Protein AF-0000000084918697 (afdb_homodimer)

Structure (mmCIF, N/CA/C/O backbone):
data_AF-0000000084918697-model_v1
#
loop_
_entity.id
_entity.type
_entity.pdbx_description
1 polymer 'SnoaL-like domain-containing protein'
#
loop_
_atom_site.group_PDB
_atom_site.id
_atom_site.type_symbol
_atom_site.label_atom_id
_atom_site.label_alt_id
_atom_site.label_comp_id
_atom_site.label_asym_id
_atom_site.label_entity_id
_atom_site.label_seq_id
_atom_site.pdbx_PDB_ins_code
_atom_site.Cartn_x
_atom_site.Cartn_y
_atom_site.Cartn_z
_atom_site.occupancy
_atom_site.B_iso_or_equiv
_atom_site.auth_seq_id
_atom_site.auth_comp_id
_atom_site.auth_asym_id
_atom_site.auth_atom_id
_atom_site.pdbx_PDB_model_num
ATOM 1 N N . MET A 1 1 ? -39.094 17.062 -16.219 1 61.62 1 MET A N 1
ATOM 2 C CA . MET A 1 1 ? -38.5 17.984 -15.258 1 61.62 1 MET A CA 1
ATOM 3 C C . MET A 1 1 ? -37.562 17.234 -14.312 1 61.62 1 MET A C 1
ATOM 5 O O . MET A 1 1 ? -36.469 17.703 -14.023 1 61.62 1 MET A O 1
ATOM 9 N N . ASN A 1 2 ? -37.969 15.844 -14.125 1 81.94 2 ASN A N 1
ATOM 10 C CA . ASN A 1 2 ? -37.281 15.047 -13.117 1 81.94 2 ASN A CA 1
ATOM 11 C C . ASN A 1 2 ? -35.938 14.508 -13.656 1 81.94 2 ASN A C 1
ATOM 13 O O . ASN A 1 2 ? -34.969 14.383 -12.906 1 81.94 2 ASN A O 1
ATOM 17 N N . LYS A 1 3 ? -35.906 14.562 -14.953 1 88.81 3 LYS A N 1
ATOM 18 C CA . LYS A 1 3 ? -34.688 14.031 -15.57 1 88.81 3 LYS A CA 1
ATOM 19 C C . LYS A 1 3 ? -33.594 15.094 -15.625 1 88.81 3 LYS A C 1
ATOM 21 O O . LYS A 1 3 ? -32.438 14.789 -15.43 1 88.81 3 LYS A O 1
ATOM 26 N N . LYS A 1 4 ? -34.062 16.281 -15.875 1 88.31 4 LYS A N 1
ATOM 27 C CA . LYS A 1 4 ? -33.094 17.375 -15.969 1 88.31 4 LYS A CA 1
ATOM 28 C C . LYS A 1 4 ? -32.438 17.641 -14.617 1 88.31 4 LYS A C 1
ATOM 30 O O . LYS A 1 4 ? -31.219 17.875 -14.547 1 88.31 4 LYS A O 1
ATOM 35 N N . LEU A 1 5 ? -33.156 17.578 -13.633 1 89.88 5 LEU A N 1
ATOM 36 C CA . LEU A 1 5 ? -32.625 17.766 -12.281 1 89.88 5 LEU A CA 1
ATOM 37 C C . LEU A 1 5 ? -31.656 16.656 -11.922 1 89.88 5 LEU A C 1
ATOM 39 O O . LEU A 1 5 ? -30.609 16.906 -11.336 1 89.88 5 LEU A O 1
ATOM 43 N N . LEU A 1 6 ? -31.969 15.477 -12.289 1 89.69 6 LEU A N 1
ATOM 44 C CA . LEU A 1 6 ? -31.094 14.336 -12.039 1 89.69 6 LEU A CA 1
ATOM 45 C C . LEU A 1 6 ? -29.766 14.492 -12.766 1 89.69 6 LEU A C 1
ATOM 47 O O . LEU A 1 6 ? -28.703 14.195 -12.203 1 89.69 6 LEU A O 1
ATOM 51 N N . LEU A 1 7 ? -29.844 14.945 -13.961 1 89.88 7 LEU A N 1
ATOM 52 C CA . LEU A 1 7 ? -28.641 15.156 -14.758 1 89.88 7 LEU A CA 1
ATOM 53 C C . LEU A 1 7 ? -27.75 16.219 -14.117 1 89.88 7 LEU A C 1
ATOM 55 O O . LEU A 1 7 ? -26.531 16.078 -14.094 1 89.88 7 LEU A O 1
ATOM 59 N N . LEU A 1 8 ? -28.422 17.203 -13.664 1 89.88 8 LEU A N 1
ATOM 60 C CA . LEU A 1 8 ? -27.672 18.281 -13.016 1 89.88 8 LEU A CA 1
ATOM 61 C C . LEU A 1 8 ? -26.984 17.781 -11.758 1 89.88 8 LEU A C 1
ATOM 63 O O . LEU A 1 8 ? -25.828 18.109 -11.508 1 89.88 8 LEU A O 1
ATOM 67 N N . ILE A 1 9 ? -27.656 16.984 -10.984 1 87.56 9 ILE A N 1
ATOM 68 C CA . ILE A 1 9 ? -27.109 16.438 -9.758 1 87.56 9 ILE A CA 1
ATOM 69 C C . ILE A 1 9 ? -25.906 15.555 -10.078 1 87.56 9 ILE A C 1
ATOM 71 O O . ILE A 1 9 ? -24.875 15.617 -9.391 1 87.56 9 ILE A O 1
ATOM 75 N N . MET A 1 10 ? -26.016 14.812 -11.078 1 88.06 10 MET A N 1
ATOM 76 C CA . MET A 1 10 ? -24.922 13.945 -11.492 1 88.06 10 MET A CA 1
ATOM 77 C C . MET A 1 10 ? -23.719 14.766 -11.938 1 88.06 10 MET A C 1
ATOM 79 O O . MET A 1 10 ? -22.578 14.398 -11.648 1 88.06 10 MET A O 1
ATOM 83 N N . LEU A 1 11 ? -24.016 15.766 -12.594 1 87.94 11 LEU A N 1
ATOM 84 C CA . LEU A 1 11 ? -22.938 16.625 -13.062 1 87.94 11 LEU A CA 1
ATOM 85 C C . LEU A 1 11 ? -22.203 17.266 -11.891 1 87.94 11 LEU A C 1
ATOM 87 O O . LEU A 1 11 ? -20.969 17.312 -11.867 1 87.94 11 LEU A O 1
ATOM 91 N N . VAL A 1 12 ? -22.938 17.781 -10.969 1 88.12 12 VAL A N 1
ATOM 92 C CA . VAL A 1 12 ? -22.344 18.422 -9.797 1 88.12 12 VAL A CA 1
ATOM 93 C C . VAL A 1 12 ? -21.531 17.391 -9.016 1 88.12 12 VAL A C 1
ATOM 95 O O . VAL A 1 12 ? -20.422 17.703 -8.555 1 88.12 12 VAL A O 1
ATOM 98 N N . ALA A 1 13 ? -22 16.203 -8.867 1 86.94 13 ALA A N 1
ATOM 99 C CA . ALA A 1 13 ? -21.297 15.141 -8.156 1 86.94 13 ALA A CA 1
ATOM 100 C C . ALA A 1 13 ? -19.969 14.82 -8.844 1 86.94 13 ALA A C 1
ATOM 102 O O . ALA A 1 13 ? -18.953 14.641 -8.172 1 86.94 13 ALA A O 1
ATOM 103 N N . SER A 1 14 ? -20.016 14.781 -10.07 1 87.94 14 SER A N 1
ATOM 104 C CA . SER A 1 14 ? -18.797 14.484 -10.82 1 87.94 14 SER A CA 1
ATOM 105 C C . SER A 1 14 ? -17.75 15.594 -10.656 1 87.94 14 SER A C 1
ATOM 107 O O . SER A 1 14 ? -16.562 15.32 -10.539 1 87.94 14 SER A O 1
ATOM 109 N N . LEU A 1 15 ? -18.203 16.734 -10.648 1 89.5 15 LEU A N 1
ATOM 110 C CA . LEU A 1 15 ? -17.297 17.859 -10.477 1 89.5 15 LEU A CA 1
ATOM 111 C C . LEU A 1 15 ? -16.672 17.844 -9.086 1 89.5 15 LEU A C 1
ATOM 113 O O . LEU A 1 15 ? -15.492 18.203 -8.922 1 89.5 15 LEU A O 1
ATOM 117 N N . GLN A 1 16 ? -17.391 17.469 -8.094 1 90.56 16 GLN A N 1
ATOM 118 C CA . GLN A 1 16 ? -16.891 17.391 -6.73 1 90.56 16 GLN A CA 1
ATOM 119 C C . GLN A 1 16 ? -15.797 16.328 -6.613 1 90.56 16 GLN A C 1
ATOM 121 O O . GLN A 1 16 ? -14.797 16.516 -5.918 1 90.56 16 GLN A O 1
ATOM 126 N N . VAL A 1 17 ? -16.047 15.234 -7.266 1 91.31 17 VAL A N 1
ATOM 127 C CA . VAL A 1 17 ? -15.062 14.156 -7.242 1 91.31 17 VAL A CA 1
ATOM 128 C C . VAL A 1 17 ? -13.766 14.617 -7.895 1 91.31 17 VAL A C 1
ATOM 130 O O . VAL A 1 17 ? -12.672 14.391 -7.363 1 91.31 17 VAL A O 1
ATOM 133 N N . THR A 1 18 ? -13.875 15.258 -9.008 1 93.62 18 THR A N 1
ATOM 134 C CA . THR A 1 18 ? -12.703 15.75 -9.727 1 93.62 18 THR A CA 1
ATOM 135 C C . THR A 1 18 ? -11.938 16.766 -8.883 1 93.62 18 THR A C 1
ATOM 137 O O . THR A 1 18 ? -10.711 16.766 -8.859 1 93.62 18 THR A O 1
ATOM 140 N N . ALA A 1 19 ? -12.648 17.578 -8.219 1 94.81 19 ALA A N 1
ATOM 141 C CA . ALA A 1 19 ? -12.023 18.578 -7.359 1 94.81 19 ALA A CA 1
ATOM 142 C C . ALA A 1 19 ? -11.25 17.922 -6.219 1 94.81 19 ALA A C 1
ATOM 144 O O . ALA A 1 19 ? -10.133 18.344 -5.898 1 94.81 19 ALA A O 1
ATOM 145 N N . GLN A 1 20 ? -11.828 16.953 -5.621 1 96.31 20 GLN A N 1
ATOM 146 C CA . GLN A 1 20 ? -11.156 16.25 -4.535 1 96.31 20 GLN A CA 1
ATOM 147 C C . GLN A 1 20 ? -9.891 15.555 -5.035 1 96.31 20 GLN A C 1
ATOM 149 O O . GLN A 1 20 ? -8.852 15.594 -4.371 1 96.31 20 GLN A O 1
ATOM 154 N N . LYS A 1 21 ? -9.945 14.898 -6.164 1 97.38 21 LYS A N 1
ATOM 155 C CA . LYS A 1 21 ? -8.781 14.211 -6.715 1 97.38 21 LYS A CA 1
ATOM 156 C C . LYS A 1 21 ? -7.664 15.195 -7.043 1 97.38 21 LYS A C 1
ATOM 158 O O . LYS A 1 21 ? -6.484 14.891 -6.855 1 97.38 21 LYS A O 1
ATOM 163 N N . THR A 1 22 ? -8.008 16.375 -7.531 1 97.75 22 THR A N 1
ATOM 164 C CA . THR A 1 22 ? -7.023 17.406 -7.797 1 97.75 22 THR A CA 1
ATOM 165 C C . THR A 1 22 ? -6.34 17.844 -6.508 1 97.75 22 THR A C 1
ATOM 167 O O . THR A 1 22 ? -5.117 18.016 -6.473 1 97.75 22 THR A O 1
ATOM 170 N N . GLU A 1 23 ? -7.137 18.047 -5.473 1 98.12 23 GLU A N 1
ATOM 171 C CA . GLU A 1 23 ? -6.582 18.422 -4.18 1 98.12 23 GLU A CA 1
ATOM 172 C C . GLU A 1 23 ? -5.652 17.344 -3.633 1 98.12 23 GLU A C 1
ATOM 174 O O . GLU A 1 23 ? -4.582 17.656 -3.098 1 98.12 23 GLU A O 1
ATOM 179 N N . ILE A 1 24 ? -6.051 16.109 -3.781 1 98.56 24 ILE A N 1
ATOM 180 C CA . ILE A 1 24 ? -5.25 14.984 -3.301 1 98.56 24 ILE A CA 1
ATOM 181 C C . ILE A 1 24 ? -3.934 14.922 -4.074 1 98.56 24 ILE A C 1
ATOM 183 O O . ILE A 1 24 ? -2.865 14.75 -3.48 1 98.56 24 ILE A O 1
ATOM 187 N N . ASN A 1 25 ? -4.008 15.094 -5.395 1 98.56 25 ASN A N 1
ATOM 188 C CA . ASN A 1 25 ? -2.793 15.164 -6.199 1 98.56 25 ASN A CA 1
ATOM 189 C C . ASN A 1 25 ? -1.854 16.266 -5.707 1 98.56 25 ASN A C 1
ATOM 191 O O . ASN A 1 25 ? -0.647 16.047 -5.578 1 98.56 25 ASN A O 1
ATOM 195 N N . THR A 1 26 ? -2.377 17.375 -5.418 1 98.44 26 THR A N 1
ATOM 196 C CA . THR A 1 26 ? -1.599 18.516 -4.953 1 98.44 26 THR A CA 1
ATOM 197 C C . THR A 1 26 ? -0.926 18.219 -3.619 1 98.44 26 THR A C 1
ATOM 199 O O . THR A 1 26 ? 0.247 18.531 -3.42 1 98.44 26 THR A O 1
ATOM 202 N N . VAL A 1 27 ? -1.681 17.562 -2.74 1 98.81 27 VAL A N 1
ATOM 203 C CA . VAL A 1 27 ? -1.16 17.25 -1.413 1 98.81 27 VAL A CA 1
ATOM 204 C C . VAL A 1 27 ? -0.022 16.234 -1.531 1 98.81 27 VAL A C 1
ATOM 206 O O . VAL A 1 27 ? 1.037 16.422 -0.925 1 98.81 27 VAL A O 1
ATOM 209 N N . VAL A 1 28 ? -0.208 15.195 -2.303 1 98.88 28 VAL A N 1
ATOM 210 C CA . VAL A 1 28 ? 0.813 14.156 -2.428 1 98.88 28 VAL A CA 1
ATOM 211 C C . VAL A 1 28 ? 2.045 14.727 -3.127 1 98.88 28 VAL A C 1
ATOM 213 O O . VAL A 1 28 ? 3.178 14.445 -2.732 1 98.88 28 VAL A O 1
ATOM 216 N N . ASP A 1 29 ? 1.852 15.586 -4.133 1 98.75 29 ASP A N 1
ATOM 217 C CA . ASP A 1 29 ? 2.969 16.25 -4.793 1 98.75 29 ASP A CA 1
ATOM 218 C C . ASP A 1 29 ? 3.725 17.156 -3.818 1 98.75 29 ASP A C 1
ATOM 220 O O . ASP A 1 29 ? 4.957 17.172 -3.818 1 98.75 29 ASP A O 1
ATOM 224 N N . ALA A 1 30 ? 2.986 17.906 -3.064 1 98.69 30 ALA A N 1
ATOM 225 C CA . ALA A 1 30 ? 3.6 18.781 -2.078 1 98.69 30 ALA A CA 1
ATOM 226 C C . ALA A 1 30 ? 4.383 17.984 -1.039 1 98.69 30 ALA A C 1
ATOM 228 O O . ALA A 1 30 ? 5.418 18.453 -0.548 1 98.69 30 ALA A O 1
ATOM 229 N N . TRP A 1 31 ? 3.855 16.859 -0.709 1 98.81 31 TRP A N 1
ATOM 230 C CA . TRP A 1 31 ? 4.52 15.984 0.25 1 98.81 31 TRP A CA 1
ATOM 231 C C . TRP A 1 31 ? 5.859 15.492 -0.296 1 98.81 31 TRP A C 1
ATOM 233 O O . TRP A 1 31 ? 6.875 15.539 0.401 1 98.81 31 TRP A O 1
ATOM 243 N N . HIS A 1 32 ? 5.879 15.055 -1.547 1 98.69 32 HIS A N 1
ATOM 244 C CA . HIS A 1 32 ? 7.129 14.656 -2.189 1 98.69 32 HIS A CA 1
ATOM 245 C C . HIS A 1 32 ? 8.094 15.836 -2.295 1 98.69 32 HIS A C 1
ATOM 247 O O . HIS A 1 32 ? 9.289 15.688 -2.055 1 98.69 32 HIS A O 1
ATOM 253 N N . LYS A 1 33 ? 7.57 16.969 -2.67 1 98.44 33 LYS A N 1
ATOM 254 C CA . LYS A 1 33 ? 8.398 18.156 -2.809 1 98.44 33 LYS A CA 1
ATOM 255 C C . LYS A 1 33 ? 9.016 18.562 -1.471 1 98.44 33 LYS A C 1
ATOM 257 O O . LYS A 1 33 ? 10.164 19 -1.413 1 98.44 33 LYS A O 1
ATOM 262 N N . ALA A 1 34 ? 8.219 18.531 -0.411 1 98.69 34 ALA A N 1
ATOM 263 C CA . ALA A 1 34 ? 8.719 18.875 0.918 1 98.69 34 ALA A CA 1
ATOM 264 C C . ALA A 1 34 ? 9.898 18 1.309 1 98.69 34 ALA A C 1
ATOM 266 O O . ALA A 1 34 ? 10.867 18.484 1.911 1 98.69 34 ALA A O 1
ATOM 267 N N . ALA A 1 35 ? 9.789 16.734 1.017 1 98.5 35 ALA A N 1
ATOM 268 C CA . ALA A 1 35 ? 10.922 15.836 1.257 1 98.5 35 ALA A CA 1
ATOM 269 C C . ALA A 1 35 ? 12.125 16.234 0.408 1 98.5 35 ALA A C 1
ATOM 271 O O . ALA A 1 35 ? 13.242 16.328 0.912 1 98.5 35 ALA A O 1
ATOM 272 N N . ALA A 1 36 ? 11.898 16.484 -0.862 1 97.94 36 ALA A N 1
ATOM 273 C CA . ALA A 1 36 ? 12.977 16.844 -1.782 1 97.94 36 ALA A CA 1
ATOM 274 C C . ALA A 1 36 ? 13.68 18.125 -1.325 1 97.94 36 ALA A C 1
ATOM 276 O O . ALA A 1 36 ? 14.891 18.266 -1.506 1 97.94 36 ALA A O 1
ATOM 277 N N . ASP A 1 37 ? 12.922 19.016 -0.731 1 98.06 37 ASP A N 1
ATOM 278 C CA . ASP A 1 37 ? 13.445 20.297 -0.262 1 98.06 37 ASP A CA 1
ATOM 279 C C . ASP A 1 37 ? 13.938 20.188 1.178 1 98.06 37 ASP A C 1
ATOM 281 O O . ASP A 1 37 ? 14.367 21.188 1.768 1 98.06 37 ASP A O 1
ATOM 285 N N . ALA A 1 38 ? 13.766 19.062 1.761 1 98.19 38 ALA A N 1
ATOM 286 C CA . ALA A 1 38 ? 14.141 18.828 3.152 1 98.19 38 ALA A CA 1
ATOM 287 C C . ALA A 1 38 ? 13.398 19.766 4.094 1 98.19 38 ALA A C 1
ATOM 289 O O . ALA A 1 38 ? 13.992 20.328 5.02 1 98.19 38 ALA A O 1
ATOM 290 N N . ASN A 1 39 ? 12.18 20.016 3.777 1 98.56 39 ASN A N 1
ATOM 291 C CA . ASN A 1 39 ? 11.312 20.812 4.645 1 98.56 39 ASN A CA 1
ATOM 292 C C . ASN A 1 39 ? 10.547 19.922 5.625 1 98.56 39 ASN A C 1
ATOM 294 O O . ASN A 1 39 ? 9.43 19.5 5.336 1 98.56 39 ASN A O 1
ATOM 298 N N . PHE A 1 40 ? 11.109 19.719 6.758 1 98.56 40 PHE A N 1
ATOM 299 C CA . PHE A 1 40 ? 10.648 18.766 7.754 1 98.56 40 PHE A CA 1
ATOM 300 C C . PHE A 1 40 ? 9.25 19.109 8.234 1 98.56 40 PHE A C 1
ATOM 302 O O . PHE A 1 40 ? 8.367 18.25 8.266 1 98.56 40 PHE A O 1
ATOM 309 N N . ASP A 1 41 ? 9.016 20.328 8.578 1 98.38 41 ASP A N 1
ATOM 310 C CA . ASP A 1 41 ? 7.738 20.734 9.156 1 98.38 41 ASP A CA 1
ATOM 311 C C . ASP A 1 41 ? 6.605 20.594 8.141 1 98.38 41 ASP A C 1
ATOM 313 O O . ASP A 1 41 ? 5.516 20.125 8.477 1 98.38 41 ASP A O 1
ATOM 317 N N . THR A 1 42 ? 6.906 21.016 6.922 1 98.56 42 THR A N 1
ATOM 318 C CA . THR A 1 42 ? 5.891 20.875 5.887 1 98.56 42 THR A CA 1
ATOM 319 C C . THR A 1 42 ? 5.59 19.406 5.613 1 98.56 42 THR A C 1
ATOM 321 O O . THR A 1 42 ? 4.426 19.016 5.508 1 98.56 42 THR A O 1
ATOM 324 N N . TYR A 1 43 ? 6.676 18.609 5.504 1 98.75 43 TYR A N 1
ATOM 325 C CA . TYR A 1 43 ? 6.535 17.188 5.211 1 98.75 43 TYR A CA 1
ATOM 326 C C . TYR A 1 43 ? 5.641 16.5 6.238 1 98.75 43 TYR A C 1
ATOM 328 O O . TYR A 1 43 ? 4.625 15.898 5.883 1 98.75 43 TYR A O 1
ATOM 336 N N . PHE A 1 44 ? 5.898 16.672 7.477 1 98.69 44 PHE A N 1
ATOM 337 C CA . PHE A 1 44 ? 5.156 15.969 8.523 1 98.69 44 PHE A CA 1
ATOM 338 C C . PHE A 1 44 ? 3.838 16.672 8.812 1 98.69 44 PHE A C 1
ATOM 340 O O . PHE A 1 44 ? 2.916 16.078 9.367 1 98.69 44 PHE A O 1
ATOM 347 N N . GLY A 1 45 ? 3.754 17.984 8.438 1 98.56 45 GLY A N 1
ATOM 348 C CA . GLY A 1 45 ? 2.488 18.688 8.523 1 98.56 45 GLY A CA 1
ATOM 349 C C . GLY A 1 45 ? 1.441 18.172 7.559 1 98.56 45 GLY A C 1
ATOM 350 O O . GLY A 1 45 ? 0.244 18.375 7.758 1 98.56 45 GLY A O 1
ATOM 351 N N . LEU A 1 46 ? 1.9 17.484 6.539 1 98.75 46 LEU A N 1
ATOM 352 C CA . LEU A 1 46 ? 1.001 16.938 5.527 1 98.75 46 LEU A CA 1
ATOM 353 C C . LEU A 1 46 ? 0.595 15.516 5.867 1 98.75 46 LEU A C 1
ATOM 355 O O . LEU A 1 46 ? -0.149 14.875 5.117 1 98.75 46 LEU A O 1
ATOM 359 N N . MET A 1 47 ? 1.077 15.031 7.008 1 98.75 47 MET A N 1
ATOM 360 C CA . MET A 1 47 ? 0.685 13.711 7.508 1 98.75 47 MET A CA 1
ATOM 361 C C . MET A 1 47 ? -0.218 13.844 8.727 1 98.75 47 MET A C 1
ATOM 363 O O . MET A 1 47 ? -0.167 14.852 9.438 1 98.75 47 MET A O 1
ATOM 367 N N . THR A 1 48 ? -1.039 12.883 8.891 1 98.38 48 THR A N 1
ATOM 368 C CA . THR A 1 48 ? -1.79 12.844 10.141 1 98.38 48 THR A CA 1
ATOM 369 C C . THR A 1 48 ? -0.855 12.625 11.328 1 98.38 48 THR A C 1
ATOM 371 O O . THR A 1 48 ? 0.251 12.102 11.164 1 98.38 48 THR A O 1
ATOM 374 N N . LYS A 1 49 ? -1.304 12.938 12.531 1 96.88 49 LYS A N 1
ATOM 375 C CA . LYS A 1 49 ? -0.49 12.789 13.734 1 96.88 49 LYS A CA 1
ATOM 376 C C . LYS A 1 49 ? -0.152 11.328 14 1 96.88 49 LYS A C 1
ATOM 378 O O . LYS A 1 49 ? 0.902 11.016 14.555 1 96.88 49 LYS A O 1
ATOM 383 N N . ASP A 1 50 ? -1.072 10.484 13.578 1 96.94 50 ASP A N 1
ATOM 384 C CA . ASP A 1 50 ? -0.854 9.055 13.75 1 96.94 50 ASP A CA 1
ATOM 385 C C . ASP A 1 50 ? -0.481 8.383 12.43 1 96.94 50 ASP A C 1
ATOM 387 O O . ASP A 1 50 ? -0.803 7.219 12.203 1 96.94 50 ASP A O 1
ATOM 391 N N . GLY A 1 51 ? 0.075 9.156 11.539 1 98.12 51 GLY A N 1
ATOM 392 C CA . GLY A 1 51 ? 0.453 8.633 10.234 1 98.12 51 GLY A CA 1
ATOM 393 C C . GLY A 1 51 ? 1.502 7.539 10.312 1 98.12 51 GLY A C 1
ATOM 394 O O . GLY A 1 51 ? 2.316 7.516 11.234 1 98.12 51 GLY A O 1
ATOM 395 N N . VAL A 1 52 ? 1.444 6.664 9.352 1 98.81 52 VAL A N 1
ATOM 396 C CA . VAL A 1 52 ? 2.352 5.523 9.297 1 98.81 52 VAL A CA 1
ATOM 397 C C . VAL A 1 52 ? 3.107 5.523 7.969 1 98.81 52 VAL A C 1
ATOM 399 O O . VAL A 1 52 ? 2.518 5.758 6.914 1 98.81 52 VAL A O 1
ATOM 402 N N . PHE A 1 53 ? 4.398 5.332 8.07 1 98.88 53 PHE A N 1
ATOM 403 C CA . PHE A 1 53 ? 5.246 5.184 6.891 1 98.88 53 PHE A CA 1
ATOM 404 C C . PHE A 1 53 ? 5.941 3.828 6.891 1 98.88 53 PHE A C 1
ATOM 406 O O . PHE A 1 53 ? 6.57 3.447 7.883 1 98.88 53 PHE A O 1
ATOM 413 N N . ILE A 1 54 ? 5.801 3.125 5.793 1 98.81 54 ILE A N 1
ATOM 414 C CA . ILE A 1 54 ? 6.434 1.821 5.625 1 98.81 54 ILE A CA 1
ATOM 415 C C . ILE A 1 54 ? 7.465 1.89 4.504 1 98.81 54 ILE A C 1
ATOM 417 O O . ILE A 1 54 ? 7.148 2.309 3.385 1 98.81 54 ILE A O 1
ATOM 421 N N . GLY A 1 55 ? 8.703 1.454 4.828 1 98.38 55 GLY A N 1
ATOM 422 C CA . GLY A 1 55 ? 9.781 1.498 3.854 1 98.38 55 GLY A CA 1
ATOM 423 C C . GLY A 1 55 ? 9.938 0.201 3.082 1 98.38 55 GLY A C 1
ATOM 424 O O . GLY A 1 55 ? 9.086 -0.687 3.168 1 98.38 55 GLY A O 1
ATOM 425 N N . THR A 1 56 ? 10.953 0.083 2.309 1 98.62 56 THR A N 1
ATOM 426 C CA . THR A 1 56 ? 11.156 -1 1.353 1 98.62 56 THR A CA 1
ATOM 427 C C . THR A 1 56 ? 11.602 -2.275 2.064 1 98.62 56 THR A C 1
ATOM 429 O O . THR A 1 56 ? 11.305 -3.381 1.605 1 98.62 56 THR A O 1
ATOM 432 N N . ASP A 1 57 ? 12.297 -2.082 3.203 1 98.69 57 ASP A N 1
ATOM 433 C CA . ASP A 1 57 ? 12.742 -3.211 4.016 1 98.69 57 ASP A CA 1
ATOM 434 C C . ASP A 1 57 ? 11.609 -3.74 4.891 1 98.69 57 ASP A C 1
ATOM 436 O O . ASP A 1 57 ? 10.82 -2.963 5.438 1 98.69 57 ASP A O 1
ATOM 440 N N . ALA A 1 58 ? 11.602 -5.074 5.047 1 98.62 58 ALA A N 1
ATOM 441 C CA . ALA A 1 58 ? 10.523 -5.727 5.793 1 98.62 58 ALA A CA 1
ATOM 442 C C . ALA A 1 58 ? 10.445 -5.191 7.219 1 98.62 58 ALA A C 1
ATOM 444 O O . ALA A 1 58 ? 9.367 -5.148 7.816 1 98.62 58 ALA A O 1
ATOM 445 N N . THR A 1 59 ? 11.523 -4.691 7.742 1 97.94 59 THR A N 1
ATOM 446 C CA . THR A 1 59 ? 11.57 -4.293 9.148 1 97.94 59 THR A CA 1
ATOM 447 C C . THR A 1 59 ? 11.164 -2.83 9.305 1 97.94 59 THR A C 1
ATOM 449 O O . THR A 1 59 ? 11.047 -2.332 10.43 1 97.94 59 THR A O 1
ATOM 452 N N . GLU A 1 60 ? 10.961 -2.189 8.211 1 98.06 60 GLU A N 1
ATOM 453 C CA . GLU A 1 60 ? 10.695 -0.754 8.25 1 98.06 60 GLU A CA 1
ATOM 454 C C . GLU A 1 60 ? 9.195 -0.472 8.328 1 98.06 60 GLU A C 1
ATOM 456 O O . GLU A 1 60 ? 8.516 -0.422 7.301 1 98.06 60 GLU A O 1
ATOM 461 N N . ASN A 1 61 ? 8.641 -0.384 9.383 1 98.38 61 ASN A N 1
ATOM 462 C CA . ASN A 1 61 ? 7.289 0.05 9.719 1 98.38 61 ASN A CA 1
ATOM 463 C C . ASN A 1 61 ? 7.297 1.077 10.852 1 98.38 61 ASN A C 1
ATOM 465 O O . ASN A 1 61 ? 7.418 0.716 12.023 1 98.38 61 ASN A O 1
ATOM 469 N N . TRP A 1 62 ? 7.141 2.35 10.469 1 98.31 62 TRP A N 1
ATOM 470 C CA . TRP A 1 62 ? 7.332 3.424 11.438 1 98.31 62 TRP A CA 1
ATOM 471 C C . TRP A 1 62 ? 6.016 4.137 11.727 1 98.31 62 TRP A C 1
ATOM 473 O O . TRP A 1 62 ? 5.395 4.703 10.828 1 98.31 62 TRP A O 1
ATOM 483 N N . GLN A 1 63 ? 5.652 4.09 12.93 1 98.06 63 GLN A N 1
ATOM 484 C CA . GLN A 1 63 ? 4.656 5.059 13.367 1 98.06 63 GLN A CA 1
ATOM 485 C C . GLN A 1 63 ? 5.219 6.477 13.359 1 98.06 63 GLN A C 1
ATOM 487 O O . GLN A 1 63 ? 6.438 6.664 13.344 1 98.06 63 GLN A O 1
ATOM 492 N N . ASN A 1 64 ? 4.375 7.402 13.359 1 97.81 64 ASN A N 1
ATOM 493 C CA . ASN A 1 64 ? 4.746 8.789 13.078 1 97.81 64 ASN A CA 1
ATOM 494 C C . ASN A 1 64 ? 5.898 9.25 13.961 1 97.81 64 ASN A C 1
ATOM 496 O O . ASN A 1 64 ? 6.867 9.836 13.469 1 97.81 64 ASN A O 1
ATOM 500 N N . LYS A 1 65 ? 5.859 9 15.25 1 96.81 65 LYS A N 1
ATOM 501 C CA . LYS A 1 65 ? 6.895 9.453 16.172 1 96.81 65 LYS A CA 1
ATOM 502 C C . LYS A 1 65 ? 8.258 8.883 15.797 1 96.81 65 LYS A C 1
ATOM 504 O O . LYS A 1 65 ? 9.242 9.625 15.711 1 96.81 65 LYS A O 1
ATOM 509 N N . ASP A 1 66 ? 8.312 7.598 15.562 1 98 66 ASP A N 1
ATOM 510 C CA . ASP A 1 66 ? 9.562 6.938 15.188 1 98 66 ASP A CA 1
ATOM 511 C C . ASP A 1 66 ? 10.031 7.395 13.805 1 98 66 ASP A C 1
ATOM 513 O O . ASP A 1 66 ? 11.234 7.488 13.555 1 98 66 ASP A O 1
ATOM 517 N N . PHE A 1 67 ? 9.133 7.672 12.953 1 98.38 67 PHE A N 1
ATOM 518 C CA . PHE A 1 67 ? 9.477 8.125 11.609 1 98.38 67 PHE A CA 1
ATOM 519 C C . PHE A 1 67 ? 10.133 9.5 11.656 1 98.38 67 PHE A C 1
ATOM 521 O O . PHE A 1 67 ? 11.125 9.742 10.969 1 98.38 67 PHE A O 1
ATOM 528 N N . ARG A 1 68 ? 9.547 10.367 12.43 1 98.25 68 ARG A N 1
ATOM 529 C CA . ARG A 1 68 ? 10.117 11.695 12.617 1 98.25 68 ARG A CA 1
ATOM 530 C C . ARG A 1 68 ? 11.562 11.609 13.117 1 98.25 68 ARG A C 1
ATOM 532 O O . ARG A 1 68 ? 12.445 12.297 12.594 1 98.25 68 ARG A O 1
ATOM 539 N N . ALA A 1 69 ? 11.758 10.766 14.07 1 98.06 69 ALA A N 1
ATOM 540 C CA . ALA A 1 69 ? 13.094 10.609 14.648 1 98.06 69 ALA A CA 1
ATOM 541 C C . ALA A 1 69 ? 14.078 10.055 13.617 1 98.06 69 ALA A C 1
ATOM 543 O O . ALA A 1 69 ? 15.219 10.5 13.547 1 98.06 69 ALA A O 1
ATOM 544 N N . PHE A 1 70 ? 13.648 9.133 12.891 1 97.81 70 PHE A N 1
ATOM 545 C CA . PHE A 1 70 ? 14.469 8.516 11.867 1 97.81 70 PHE A CA 1
ATOM 546 C C . PHE A 1 70 ? 14.82 9.516 10.773 1 97.81 70 PHE A C 1
ATOM 548 O O . PHE A 1 70 ? 15.961 9.562 10.305 1 97.81 70 PHE A O 1
ATOM 555 N N . ALA A 1 71 ? 13.812 10.281 10.344 1 97.81 71 ALA A N 1
ATOM 556 C CA . ALA A 1 71 ? 13.93 11.148 9.18 1 97.81 71 ALA A CA 1
ATOM 557 C C . ALA A 1 71 ? 14.68 12.438 9.523 1 97.81 71 ALA A C 1
ATOM 559 O O . ALA A 1 71 ? 15.312 13.047 8.656 1 97.81 71 ALA A O 1
ATOM 560 N N . LYS A 1 72 ? 14.664 12.891 10.758 1 98 72 LYS A N 1
ATOM 561 C CA . LYS A 1 72 ? 15.102 14.219 11.18 1 98 72 LYS A CA 1
ATOM 562 C C . LYS A 1 72 ? 16.547 14.484 10.766 1 98 72 LYS A C 1
ATOM 564 O O . LYS A 1 72 ? 16.859 15.547 10.234 1 98 72 LYS A O 1
ATOM 569 N N . PRO A 1 73 ? 17.469 13.508 10.945 1 98.06 73 PRO A N 1
ATOM 570 C CA . PRO A 1 73 ? 18.859 13.797 10.562 1 98.06 73 PRO A CA 1
ATOM 571 C C . PRO A 1 73 ? 19.016 14.062 9.062 1 98.06 73 PRO A C 1
ATOM 573 O O . PRO A 1 73 ? 19.859 14.867 8.664 1 98.06 73 PRO A O 1
ATOM 576 N N . TYR A 1 74 ? 18.297 13.359 8.25 1 97.25 74 TYR A N 1
ATOM 577 C CA . TYR A 1 74 ? 18.359 13.594 6.816 1 97.25 74 TYR A CA 1
ATOM 578 C C . TYR A 1 74 ? 17.844 14.977 6.461 1 97.25 74 TYR A C 1
ATOM 580 O O . TYR A 1 74 ? 18.453 15.695 5.676 1 97.25 74 TYR A O 1
ATOM 588 N N . PHE A 1 75 ? 16.75 15.359 7.008 1 98.06 75 PHE A N 1
ATOM 589 C CA . PHE A 1 75 ? 16.156 16.672 6.762 1 98.06 75 PHE A CA 1
ATOM 590 C C . PHE A 1 75 ? 17.078 17.781 7.273 1 98.06 75 PHE A C 1
ATOM 592 O O . PHE A 1 75 ? 17.234 18.812 6.617 1 98.06 75 PHE A O 1
ATOM 599 N N . ASP A 1 76 ? 17.688 17.609 8.422 1 97.94 76 ASP A N 1
AT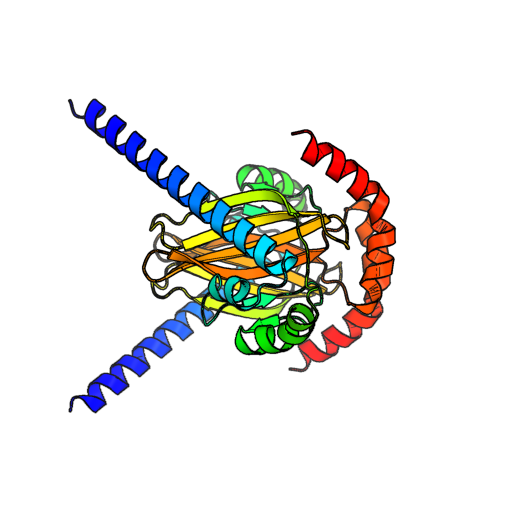OM 600 C CA . ASP A 1 76 ? 18.578 18.609 9.016 1 97.94 76 ASP A CA 1
ATOM 601 C C . ASP A 1 76 ? 19.812 18.828 8.141 1 97.94 76 ASP A C 1
ATOM 603 O O . ASP A 1 76 ? 20.375 19.922 8.117 1 97.94 76 ASP A O 1
ATOM 607 N N . LYS A 1 77 ? 20.188 17.828 7.43 1 97.5 77 LYS A N 1
ATOM 608 C CA . LYS A 1 77 ? 21.359 17.922 6.566 1 97.5 77 LYS A CA 1
ATOM 609 C C . LYS A 1 77 ? 21 18.5 5.203 1 97.5 77 LYS A C 1
ATOM 611 O O . LYS A 1 77 ? 21.875 18.672 4.344 1 97.5 77 LYS A O 1
ATOM 616 N N . GLY A 1 78 ? 19.719 18.75 4.961 1 95.94 78 GLY A N 1
ATOM 617 C CA . GLY A 1 78 ? 19.266 19.406 3.75 1 95.94 78 GLY A CA 1
ATOM 618 C C . GLY A 1 78 ? 19.062 18.438 2.592 1 95.94 78 GLY A C 1
ATOM 619 O O . GLY A 1 78 ? 18.891 18.875 1.449 1 95.94 78 GLY A O 1
ATOM 620 N N . LYS A 1 79 ? 19.203 17.188 2.99 1 92.69 79 LYS A N 1
ATOM 621 C CA . LYS A 1 79 ? 19.062 16.172 1.943 1 92.69 79 LYS A CA 1
ATOM 622 C C . LYS A 1 79 ? 18.234 14.992 2.42 1 92.69 79 LYS A C 1
ATOM 624 O O . LYS A 1 79 ? 18.734 14.094 3.094 1 92.69 79 LYS A O 1
ATOM 629 N N . ALA A 1 80 ? 16.969 14.984 2.006 1 94.06 80 ALA A N 1
ATOM 630 C CA . ALA A 1 80 ? 16.125 13.828 2.27 1 94.06 80 ALA A CA 1
ATOM 631 C C . ALA A 1 80 ? 15.922 13 1.007 1 94.06 80 ALA A C 1
ATOM 633 O O . ALA A 1 80 ? 16.891 12.586 0.369 1 94.06 80 ALA A O 1
ATOM 634 N N . TRP A 1 81 ? 14.758 12.57 0.67 1 94.06 81 TRP A N 1
ATOM 635 C CA . TRP A 1 81 ? 14.492 11.805 -0.544 1 94.06 81 TRP A CA 1
ATOM 636 C C . TRP A 1 81 ? 13.773 12.664 -1.58 1 94.06 81 TRP A C 1
ATOM 638 O O . TRP A 1 81 ? 13.086 13.625 -1.229 1 94.06 81 TRP A O 1
ATOM 648 N N . SER A 1 82 ? 14.062 12.281 -2.76 1 95.81 82 SER A N 1
ATOM 649 C CA . SER A 1 82 ? 13.461 12.977 -3.893 1 95.81 82 SER A CA 1
ATOM 650 C C . SER A 1 82 ? 12.773 12 -4.84 1 95.81 82 SER A C 1
ATOM 652 O O . SER A 1 82 ? 13.438 11.328 -5.633 1 95.81 82 SER A O 1
ATOM 654 N N . PHE A 1 83 ? 11.492 11.969 -4.766 1 97.06 83 PHE A N 1
ATOM 655 C CA . PHE A 1 83 ? 10.68 11.102 -5.609 1 97.06 83 PHE A CA 1
ATOM 656 C C . PHE A 1 83 ? 9.82 11.93 -6.559 1 97.06 83 PHE A C 1
ATOM 658 O O . PHE A 1 83 ? 9.312 12.984 -6.184 1 97.06 83 PHE A O 1
ATOM 665 N N . THR A 1 84 ? 9.734 11.484 -7.75 1 96.44 84 THR A N 1
ATOM 666 C CA . THR A 1 84 ? 8.852 12.109 -8.727 1 96.44 84 THR A CA 1
ATOM 667 C C . THR A 1 84 ? 7.812 11.109 -9.234 1 96.44 84 THR A C 1
ATOM 669 O O . THR A 1 84 ? 8.156 10.016 -9.68 1 96.44 84 THR A O 1
ATOM 672 N N . ALA A 1 85 ? 6.609 11.578 -9.188 1 97.62 85 ALA A N 1
ATOM 673 C CA . ALA A 1 85 ? 5.539 10.68 -9.633 1 97.62 85 ALA A CA 1
ATOM 674 C C . ALA A 1 85 ? 5.535 10.539 -11.148 1 97.62 85 ALA A C 1
ATOM 676 O O . ALA A 1 85 ? 5.586 11.539 -11.875 1 97.62 85 ALA A O 1
ATOM 677 N N . LEU A 1 86 ? 5.5 9.328 -11.633 1 98.19 86 LEU A N 1
ATOM 678 C CA . LEU A 1 86 ? 5.355 9.016 -13.055 1 98.19 86 LEU A CA 1
ATOM 679 C C . LEU A 1 86 ? 3.891 8.797 -13.414 1 98.19 86 LEU A C 1
ATOM 681 O O . LEU A 1 86 ? 3.465 9.125 -14.523 1 98.19 86 LEU A O 1
ATOM 685 N N . GLU A 1 87 ? 3.174 8.203 -12.539 1 98.12 87 GLU A N 1
ATOM 686 C CA . GLU A 1 87 ? 1.755 7.879 -12.648 1 98.12 87 GLU A CA 1
ATOM 687 C C . GLU A 1 87 ? 1.111 7.754 -11.273 1 98.12 87 GLU A C 1
ATOM 689 O O . GLU A 1 87 ? 1.742 7.273 -10.328 1 98.12 87 GLU A O 1
ATOM 694 N N . ARG A 1 88 ? -0.111 8.234 -11.18 1 98.56 88 ARG A N 1
ATOM 695 C CA . ARG A 1 88 ? -0.837 8.117 -9.922 1 98.56 88 ARG A CA 1
ATOM 696 C C . ARG A 1 88 ? -2.312 7.824 -10.164 1 98.56 88 ARG A C 1
ATOM 698 O O . ARG A 1 88 ? -2.939 8.438 -11.031 1 98.56 88 ARG A O 1
ATOM 705 N N . ASN A 1 89 ? -2.879 6.855 -9.461 1 98.62 89 ASN A N 1
ATOM 706 C CA . ASN A 1 89 ? -4.301 6.535 -9.43 1 98.62 89 ASN A CA 1
ATOM 707 C C . ASN A 1 89 ? -4.914 6.844 -8.07 1 98.62 89 ASN A C 1
ATOM 709 O O . ASN A 1 89 ? -4.387 6.422 -7.035 1 98.62 89 ASN A O 1
ATOM 713 N N . ILE A 1 90 ? -6.02 7.602 -8.109 1 98.69 90 ILE A N 1
ATOM 714 C CA . ILE A 1 90 ? -6.652 8.016 -6.863 1 98.69 90 ILE A CA 1
ATOM 715 C C . ILE A 1 90 ? -8.062 7.441 -6.785 1 98.69 90 ILE A C 1
ATOM 717 O O . ILE A 1 90 ? -8.812 7.488 -7.766 1 98.69 90 ILE A O 1
ATOM 721 N N . TYR A 1 91 ? -8.398 6.902 -5.645 1 98.5 91 TYR A N 1
ATOM 722 C CA . TYR A 1 91 ? -9.719 6.363 -5.336 1 98.5 91 TYR A CA 1
ATOM 723 C C . TYR A 1 91 ? -10.328 7.078 -4.141 1 98.5 91 TYR A C 1
ATOM 725 O O . TYR A 1 91 ? -9.641 7.359 -3.154 1 98.5 91 TYR A O 1
ATOM 733 N N . LEU A 1 92 ? -11.609 7.391 -4.309 1 97.62 92 LEU A N 1
ATOM 734 C CA . LEU A 1 92 ? -12.273 8.203 -3.295 1 97.62 92 LEU A CA 1
ATOM 735 C C . LEU A 1 92 ? -13.445 7.453 -2.67 1 97.62 92 LEU A C 1
ATOM 737 O O . LEU A 1 92 ? -14.25 6.848 -3.383 1 97.62 92 LEU A O 1
ATOM 741 N N . ASP A 1 93 ? -13.461 7.441 -1.37 1 96.5 93 ASP A N 1
ATOM 742 C CA . ASP A 1 93 ? -14.641 6.926 -0.688 1 96.5 93 ASP A CA 1
ATOM 743 C C . ASP A 1 93 ? -15.867 7.797 -0.969 1 96.5 93 ASP A C 1
ATOM 745 O O . ASP A 1 93 ? -15.734 8.984 -1.261 1 96.5 93 ASP A O 1
ATOM 749 N N . LYS A 1 94 ? -17.047 7.254 -0.828 1 93.31 94 LYS A N 1
ATOM 750 C CA . LYS A 1 94 ? -18.297 7.961 -1.108 1 93.31 94 LYS A CA 1
ATOM 751 C C . LYS A 1 94 ? -18.469 9.164 -0.181 1 93.31 94 LYS A C 1
ATOM 753 O O . LYS A 1 94 ? -19.078 10.164 -0.562 1 93.31 94 LYS A O 1
ATOM 758 N N . SER A 1 95 ? -17.875 9.078 1.031 1 93.38 95 SER A N 1
ATOM 759 C CA . SER A 1 95 ? -18.016 10.156 2.006 1 93.38 95 SER A CA 1
ATOM 760 C C . SER A 1 95 ? -17.156 11.359 1.612 1 93.38 95 SER A C 1
ATOM 762 O O . SER A 1 95 ? -17.344 12.453 2.15 1 93.38 95 SER A O 1
ATOM 764 N N . LYS A 1 96 ? -16.172 11.102 0.735 1 94.94 96 LYS A N 1
ATOM 765 C CA . LYS A 1 96 ? -15.203 12.102 0.296 1 94.94 96 LYS A CA 1
ATOM 766 C C . LYS A 1 96 ? -14.344 12.586 1.462 1 94.94 96 LYS A C 1
ATOM 768 O O . LYS A 1 96 ? -13.844 13.711 1.446 1 94.94 96 LYS A O 1
ATOM 773 N N . LYS A 1 97 ? -14.211 11.711 2.477 1 96.56 97 LYS A N 1
ATOM 774 C CA . LYS A 1 97 ? -13.375 12.047 3.631 1 96.56 97 LYS A CA 1
ATOM 775 C C . LYS A 1 97 ? -12.164 11.125 3.721 1 96.56 97 LYS A C 1
ATOM 777 O O . LYS A 1 97 ? -11.258 11.367 4.523 1 96.56 97 LYS A O 1
ATOM 782 N N . ILE A 1 98 ? -12.203 10.055 2.967 1 98.31 98 ILE A N 1
ATOM 783 C CA . ILE A 1 98 ? -11.094 9.109 2.887 1 98.31 98 ILE A CA 1
ATOM 784 C C . ILE A 1 98 ? -10.773 8.805 1.423 1 98.31 98 ILE A C 1
ATOM 786 O O . ILE A 1 98 ? -11.68 8.648 0.603 1 98.31 98 ILE A O 1
ATOM 790 N N . ALA A 1 99 ? -9.539 8.742 1.075 1 98.69 99 ALA A N 1
ATOM 791 C CA . ALA A 1 99 ? -9.047 8.375 -0.251 1 98.69 99 ALA A CA 1
ATOM 792 C C . ALA A 1 99 ? -7.84 7.449 -0.155 1 98.69 99 ALA A C 1
ATOM 794 O O . ALA A 1 99 ? -7.18 7.383 0.885 1 98.69 99 ALA A O 1
ATOM 795 N N . TRP A 1 100 ? -7.613 6.641 -1.091 1 98.88 100 TRP A N 1
ATOM 796 C CA . TRP A 1 100 ? -6.387 5.867 -1.236 1 98.88 100 TRP A CA 1
ATOM 797 C C . TRP A 1 100 ? -5.844 5.965 -2.658 1 98.88 100 TRP A C 1
ATOM 799 O O . TRP A 1 100 ? -6.535 6.449 -3.559 1 98.88 100 TRP A O 1
ATOM 809 N N . PHE A 1 101 ? -4.602 5.68 -2.779 1 98.88 101 PHE A N 1
ATOM 810 C CA . PHE A 1 101 ? -3.963 5.883 -4.074 1 98.88 101 PHE A CA 1
ATOM 811 C C . PHE A 1 101 ? -2.773 4.945 -4.242 1 98.88 101 PHE A C 1
ATOM 813 O O . PHE A 1 101 ? -2.32 4.328 -3.277 1 98.88 101 PHE A O 1
ATOM 820 N N . ASP A 1 102 ? -2.348 4.754 -5.43 1 98.88 102 ASP A N 1
ATOM 821 C CA . ASP A 1 102 ? -1.076 4.145 -5.805 1 98.88 102 ASP A CA 1
ATOM 822 C C . ASP A 1 102 ? -0.348 4.992 -6.844 1 98.88 102 ASP A C 1
ATOM 824 O O . ASP A 1 102 ? -0.98 5.727 -7.609 1 98.88 102 ASP A O 1
ATOM 828 N N . GLU A 1 103 ? 0.938 4.898 -6.84 1 98.88 103 GLU A N 1
ATOM 829 C CA . GLU A 1 103 ? 1.726 5.68 -7.785 1 98.88 103 GLU A CA 1
ATOM 830 C C . GLU A 1 103 ? 3.014 4.953 -8.164 1 98.88 103 GLU A C 1
ATOM 832 O O . GLU A 1 103 ? 3.502 4.113 -7.406 1 98.88 103 GLU A O 1
ATOM 837 N N . LEU A 1 104 ? 3.459 5.199 -9.328 1 98.88 104 LEU A N 1
ATOM 838 C CA . LEU A 1 104 ? 4.824 4.875 -9.727 1 98.88 104 LEU A CA 1
ATOM 839 C C . LEU A 1 104 ? 5.734 6.09 -9.586 1 98.88 104 LEU A C 1
ATOM 841 O O . LEU A 1 104 ? 5.344 7.207 -9.93 1 98.88 104 LEU A O 1
ATOM 845 N N . LEU A 1 105 ? 6.871 5.84 -9.094 1 98.81 105 LEU A N 1
ATOM 846 C CA . LEU A 1 105 ? 7.797 6.922 -8.773 1 98.81 105 LEU A CA 1
ATOM 847 C C . LEU A 1 105 ? 9.125 6.738 -9.508 1 98.81 105 LEU A C 1
ATOM 849 O O . LEU A 1 105 ? 9.609 5.613 -9.641 1 98.81 105 LEU A O 1
ATOM 853 N N . ASP A 1 106 ? 9.68 7.805 -10.008 1 98.19 106 ASP A N 1
ATOM 854 C CA . ASP A 1 106 ? 11.094 7.879 -10.375 1 98.19 106 ASP A CA 1
ATOM 855 C C . ASP A 1 106 ? 11.953 8.258 -9.18 1 98.19 106 ASP A C 1
ATOM 857 O O . ASP A 1 106 ? 11.812 9.359 -8.625 1 98.19 106 ASP A O 1
ATOM 861 N N . THR A 1 107 ? 12.82 7.34 -8.805 1 97.94 107 THR A N 1
ATOM 862 C CA . THR A 1 107 ? 13.648 7.535 -7.617 1 97.94 107 THR A CA 1
ATOM 863 C C . THR A 1 107 ? 15.094 7.152 -7.902 1 97.94 107 THR A C 1
ATOM 865 O O . THR A 1 107 ? 15.43 6.75 -9.023 1 97.94 107 THR A O 1
ATOM 868 N N . GLN A 1 108 ? 15.953 7.293 -6.867 1 95.81 108 GLN A N 1
ATOM 869 C CA . GLN A 1 108 ? 17.344 6.848 -6.949 1 95.81 108 GLN A CA 1
ATOM 870 C C . GLN A 1 108 ? 17.438 5.328 -7.004 1 95.81 108 GLN A C 1
ATOM 872 O O . GLN A 1 108 ? 18.484 4.773 -7.363 1 95.81 108 GLN A O 1
ATOM 877 N N . MET A 1 109 ? 16.391 4.648 -6.676 1 97.94 109 MET A N 1
ATOM 878 C CA . MET A 1 109 ? 16.328 3.193 -6.75 1 97.94 109 MET A CA 1
ATOM 879 C C . MET A 1 109 ? 15.594 2.742 -8.008 1 97.94 109 MET A C 1
ATOM 881 O O . MET A 1 109 ? 15.148 1.598 -8.094 1 97.94 109 MET A O 1
ATOM 885 N N . GLU A 1 110 ? 15.492 3.678 -8.969 1 98.06 110 GLU A N 1
ATOM 886 C CA . GLU A 1 110 ? 14.711 3.473 -10.188 1 98.06 110 GLU A CA 1
ATOM 887 C C . GLU A 1 110 ? 13.219 3.453 -9.891 1 98.06 110 GLU A C 1
ATOM 889 O O . GLU A 1 110 ? 12.727 4.266 -9.109 1 98.06 110 GLU A O 1
ATOM 894 N N . ILE A 1 111 ? 12.438 2.654 -10.586 1 98.75 111 ILE A N 1
ATOM 895 C CA . ILE A 1 111 ? 10.992 2.736 -10.422 1 98.75 111 ILE A CA 1
ATOM 896 C C . ILE A 1 111 ? 10.578 2.096 -9.102 1 98.75 111 ILE A C 1
ATOM 898 O O . ILE A 1 111 ? 10.922 0.942 -8.828 1 98.75 111 ILE A O 1
ATOM 902 N N . CYS A 1 112 ? 9.992 2.812 -8.305 1 98.88 112 CYS A N 1
ATOM 903 C CA . CYS A 1 112 ? 9.375 2.354 -7.066 1 98.88 112 CYS A CA 1
ATOM 904 C C . CYS A 1 112 ? 7.859 2.533 -7.109 1 98.88 112 CYS A C 1
ATOM 906 O O . CYS A 1 112 ? 7.336 3.223 -7.988 1 98.88 112 CYS A O 1
ATOM 908 N N . ARG A 1 113 ? 7.199 1.828 -6.309 1 98.88 113 ARG A N 1
ATOM 909 C CA . ARG A 1 113 ? 5.762 1.965 -6.105 1 98.88 113 ARG A CA 1
ATOM 910 C C . ARG A 1 113 ? 5.457 2.617 -4.762 1 98.88 113 ARG A C 1
ATOM 912 O O . ARG A 1 113 ? 6.086 2.291 -3.752 1 98.88 113 ARG A O 1
ATOM 919 N N . GLY A 1 114 ? 4.672 3.615 -4.754 1 98.81 114 GLY A N 1
ATOM 920 C CA . GLY A 1 114 ? 4.051 4.145 -3.551 1 98.81 114 GLY A CA 1
ATOM 921 C C . GLY A 1 114 ? 2.559 3.881 -3.482 1 98.81 114 GLY A C 1
ATOM 922 O O . GLY A 1 114 ? 1.882 3.85 -4.512 1 98.81 114 GLY A O 1
ATOM 923 N N . SER A 1 115 ? 2.061 3.658 -2.355 1 98.88 115 SER A N 1
ATOM 924 C CA . SER A 1 115 ? 0.622 3.596 -2.115 1 98.88 115 SER A CA 1
ATOM 925 C C . SER A 1 115 ? 0.271 4.137 -0.732 1 98.88 115 SER A C 1
ATOM 927 O O . SER A 1 115 ? 1.098 4.105 0.181 1 98.88 115 SER A O 1
ATOM 929 N N . GLY A 1 116 ? -0.956 4.645 -0.633 1 98.75 116 GLY A N 1
ATOM 930 C CA . GLY A 1 116 ? -1.261 5.234 0.662 1 98.75 116 GLY A CA 1
ATOM 931 C C . GLY A 1 116 ? -2.734 5.551 0.84 1 98.75 116 GLY A C 1
ATOM 932 O O . GLY A 1 116 ? -3.547 5.266 -0.041 1 98.75 116 GLY A O 1
ATOM 933 N N . VAL A 1 117 ? -3.031 6.008 2.02 1 98.94 117 VAL A N 1
ATOM 934 C CA . VAL A 1 117 ? -4.359 6.449 2.43 1 98.94 117 VAL A CA 1
ATOM 935 C C . VAL A 1 117 ? -4.305 7.898 2.9 1 98.94 117 VAL A C 1
ATOM 937 O O . VAL A 1 117 ? -3.381 8.289 3.619 1 98.94 117 VAL A O 1
ATOM 940 N N . LEU A 1 118 ? -5.215 8.711 2.406 1 98.88 118 LEU A N 1
ATOM 941 C CA . LEU A 1 118 ? -5.414 10.062 2.918 1 98.88 118 LEU A CA 1
ATOM 942 C C . LEU A 1 118 ? -6.754 10.18 3.641 1 98.88 118 LEU A C 1
ATOM 944 O O . LEU A 1 118 ? -7.727 9.523 3.26 1 98.88 118 LEU A O 1
ATOM 948 N N . LYS A 1 119 ? -6.793 10.93 4.574 1 98.25 119 LYS A N 1
ATOM 949 C CA . LYS A 1 119 ? -8.039 11.273 5.25 1 98.25 119 LYS A CA 1
ATOM 950 C C . LYS A 1 119 ? -8.156 12.773 5.473 1 98.25 119 LYS A C 1
ATOM 952 O O . LYS A 1 119 ? -7.145 13.469 5.613 1 98.25 119 LYS A O 1
ATOM 957 N N . LYS A 1 120 ? -9.367 13.32 5.492 1 97.56 120 LYS A N 1
ATOM 958 C CA . LYS A 1 120 ? -9.602 14.727 5.789 1 97.56 120 LYS A CA 1
ATOM 959 C C . LYS A 1 120 ? -9.57 14.984 7.293 1 97.56 120 LYS A C 1
ATOM 961 O O . LYS A 1 120 ? -10.281 14.328 8.055 1 97.56 120 LYS A O 1
ATOM 966 N N . VAL A 1 121 ? -8.742 15.852 7.691 1 97.31 121 VAL A N 1
ATOM 967 C CA . VAL A 1 121 ? -8.656 16.359 9.062 1 97.31 121 VAL A CA 1
ATOM 968 C C . VAL A 1 121 ? -8.93 17.859 9.078 1 97.31 121 VAL A C 1
ATOM 970 O O . VAL A 1 121 ? -8.141 18.641 8.555 1 97.31 121 VAL A O 1
ATOM 973 N N . LYS A 1 122 ? -10.047 18.234 9.656 1 96.31 122 LYS A N 1
ATOM 974 C CA . LYS A 1 122 ? -10.484 19.641 9.68 1 96.31 122 LYS A CA 1
ATOM 975 C C . LYS A 1 122 ? -10.523 20.219 8.266 1 96.31 122 LYS A C 1
ATOM 977 O O . LYS A 1 122 ? -9.984 21.297 8.023 1 96.31 122 LYS A O 1
ATOM 982 N N . GLY A 1 123 ? -10.93 19.438 7.367 1 96.12 123 GLY A N 1
ATOM 983 C CA . GLY A 1 123 ? -11.219 19.891 6.016 1 96.12 123 GLY A CA 1
ATOM 984 C C . GLY A 1 123 ? -10.016 19.812 5.09 1 96.12 123 GLY A C 1
ATOM 985 O O . GLY A 1 123 ? -10.117 20.125 3.904 1 96.12 123 GLY A O 1
ATOM 986 N N . LYS A 1 124 ? -8.914 19.297 5.59 1 97.94 124 LYS A N 1
ATOM 987 C CA . LYS A 1 124 ? -7.703 19.219 4.781 1 97.94 124 LYS A CA 1
ATOM 988 C C . LYS A 1 124 ? -7.238 17.766 4.617 1 97.94 124 LYS A C 1
ATOM 990 O O . LYS A 1 124 ? -7.246 17 5.578 1 97.94 124 LYS A O 1
ATOM 995 N N . TRP A 1 125 ? -6.855 17.453 3.404 1 98.69 125 TRP A N 1
ATOM 996 C CA . TRP A 1 125 ? -6.332 16.109 3.137 1 98.69 125 TRP A CA 1
ATOM 997 C C . TRP A 1 125 ? -4.957 15.93 3.768 1 98.69 125 TRP A C 1
ATOM 999 O O . TRP A 1 125 ? -4.086 16.797 3.629 1 98.69 125 TRP A O 1
ATOM 1009 N N . LYS A 1 126 ? -4.77 14.805 4.484 1 98.81 126 LYS A N 1
ATOM 1010 C CA . LYS A 1 126 ? -3.49 14.445 5.09 1 98.81 126 LYS A CA 1
ATOM 1011 C C . LYS A 1 126 ? -3.162 12.977 4.84 1 98.81 126 LYS A C 1
ATOM 1013 O O . LYS A 1 126 ? -4.062 12.133 4.766 1 98.81 126 LYS A O 1
ATOM 1018 N N . ILE A 1 127 ? -1.933 12.68 4.75 1 98.88 127 ILE A N 1
ATOM 1019 C CA . ILE A 1 127 ? -1.479 11.305 4.539 1 98.88 127 ILE A CA 1
ATOM 1020 C C . ILE A 1 127 ? -1.536 10.539 5.855 1 98.88 127 ILE A C 1
ATOM 1022 O O . ILE A 1 127 ? -0.912 10.938 6.844 1 98.88 127 ILE A O 1
ATOM 1026 N N . ALA A 1 128 ? -2.26 9.445 5.832 1 98.88 128 ALA A N 1
ATOM 1027 C CA . ALA A 1 128 ? -2.432 8.656 7.051 1 98.88 128 ALA A CA 1
ATOM 1028 C C . ALA A 1 128 ? -1.577 7.398 7.012 1 98.88 128 ALA A C 1
ATOM 1030 O O . ALA A 1 128 ? -1.231 6.844 8.062 1 98.88 128 ALA A O 1
ATOM 1031 N N . HIS A 1 129 ? -1.309 6.934 5.895 1 98.94 129 HIS A N 1
ATOM 1032 C CA . HIS A 1 129 ? -0.584 5.688 5.676 1 98.94 129 HIS A CA 1
ATOM 1033 C C . HIS A 1 129 ? 0.117 5.688 4.324 1 98.94 129 HIS A C 1
ATOM 1035 O O . HIS A 1 129 ? -0.464 6.102 3.316 1 98.94 129 HIS A O 1
ATOM 1041 N N . TYR A 1 130 ? 1.373 5.336 4.281 1 98.94 130 TYR A N 1
ATOM 1042 C CA . TYR A 1 130 ? 2.119 5.305 3.027 1 98.94 130 TYR A CA 1
ATOM 1043 C C . TYR A 1 130 ? 3.086 4.129 2.998 1 98.94 130 TYR A C 1
ATOM 1045 O O . TYR A 1 130 ? 3.838 3.91 3.951 1 98.94 130 TYR A O 1
ATOM 1053 N N . VAL A 1 131 ? 3.068 3.355 1.946 1 98.88 131 VAL A N 1
ATOM 1054 C CA 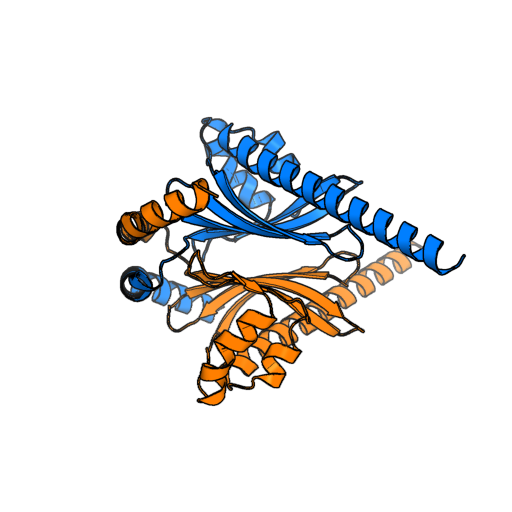. VAL A 1 131 ? 3.951 2.211 1.741 1 98.88 131 VAL A CA 1
ATOM 1055 C C . VAL A 1 131 ? 4.828 2.451 0.514 1 98.88 131 VAL A C 1
ATOM 1057 O O . VAL A 1 131 ? 4.32 2.676 -0.586 1 98.88 131 VAL A O 1
ATOM 1060 N N . LEU A 1 132 ? 6.117 2.502 0.714 1 98.88 132 LEU A N 1
ATOM 1061 C CA . LEU A 1 132 ? 7.094 2.553 -0.37 1 98.88 132 LEU A CA 1
ATOM 1062 C C . LEU A 1 132 ? 7.668 1.167 -0.65 1 98.88 132 LEU A C 1
ATOM 1064 O O . LEU A 1 132 ? 8.023 0.439 0.28 1 98.88 132 LEU A O 1
ATOM 1068 N N . SER A 1 133 ? 7.75 0.757 -1.912 1 98.75 133 SER A N 1
ATOM 1069 C CA . SER A 1 133 ? 8.344 -0.52 -2.301 1 98.75 133 SER A CA 1
ATOM 1070 C C . SER A 1 133 ? 9.125 -0.394 -3.604 1 98.75 133 SER A C 1
ATOM 1072 O O . SER A 1 133 ? 8.891 0.529 -4.387 1 98.75 133 SER A O 1
ATOM 1074 N N . ILE A 1 134 ? 10.07 -1.218 -3.779 1 98.81 134 ILE A N 1
ATOM 1075 C CA . ILE A 1 134 ? 10.805 -1.291 -5.039 1 98.81 134 ILE A CA 1
ATOM 1076 C C . ILE A 1 134 ? 10.062 -2.203 -6.016 1 98.81 134 ILE A C 1
ATOM 1078 O O . ILE A 1 134 ? 9.852 -3.385 -5.73 1 98.81 134 ILE A O 1
ATOM 1082 N N . ALA A 1 135 ? 9.594 -1.616 -7.129 1 98.81 135 ALA A N 1
ATOM 1083 C CA . ALA A 1 135 ? 8.953 -2.453 -8.141 1 98.81 135 ALA A CA 1
ATOM 1084 C C . ALA A 1 135 ? 9.961 -3.381 -8.805 1 98.81 135 ALA A C 1
ATOM 1086 O O . ALA A 1 135 ? 11.062 -2.953 -9.172 1 98.81 135 ALA A O 1
ATOM 1087 N N . ILE A 1 136 ? 9.625 -4.633 -9 1 98.88 136 ILE A N 1
ATOM 1088 C CA . ILE A 1 136 ? 10.531 -5.621 -9.562 1 98.88 136 ILE A CA 1
ATOM 1089 C C . ILE A 1 136 ? 9.961 -6.172 -10.867 1 98.88 136 ILE A C 1
ATOM 1091 O O . ILE A 1 136 ? 8.922 -6.836 -10.859 1 98.88 136 ILE A O 1
ATOM 1095 N N . PRO A 1 137 ? 10.68 -5.91 -12 1 98.62 137 PRO A N 1
ATOM 1096 C CA . PRO A 1 137 ? 10.219 -6.559 -13.227 1 98.62 137 PRO A CA 1
ATOM 1097 C C . PRO A 1 137 ? 10.125 -8.078 -13.094 1 98.62 137 PRO A C 1
ATOM 1099 O O . PRO A 1 137 ? 10.977 -8.703 -12.461 1 98.62 137 PRO A O 1
ATOM 1102 N N . ASN A 1 138 ? 9.094 -8.664 -13.68 1 97.88 138 ASN A N 1
ATOM 1103 C CA . ASN A 1 138 ? 8.859 -10.102 -13.594 1 97.88 138 ASN A CA 1
ATOM 1104 C C . ASN A 1 138 ? 10.094 -10.898 -13.992 1 97.88 138 ASN A C 1
ATOM 1106 O O . ASN A 1 138 ? 10.43 -11.898 -13.359 1 97.88 138 ASN A O 1
ATOM 1110 N N . ASP A 1 139 ? 10.852 -10.414 -14.922 1 97.25 139 ASP A N 1
ATOM 1111 C CA . ASP A 1 139 ? 12.016 -11.109 -15.461 1 97.25 139 ASP A CA 1
ATOM 1112 C C . ASP A 1 139 ? 13.156 -11.148 -14.453 1 97.25 139 ASP A C 1
ATOM 1114 O O . ASP A 1 139 ? 14.102 -11.922 -14.602 1 97.25 139 ASP A O 1
ATOM 1118 N N . ASN A 1 140 ? 13.078 -10.336 -13.406 1 98.44 140 ASN A N 1
ATOM 1119 C CA . ASN A 1 140 ? 14.164 -10.234 -12.445 1 98.44 140 ASN A CA 1
ATOM 1120 C C . ASN A 1 140 ? 13.812 -10.906 -11.125 1 98.44 140 ASN A C 1
ATOM 1122 O O . ASN A 1 140 ? 14.641 -10.977 -10.219 1 98.44 140 ASN A O 1
ATOM 1126 N N . VAL A 1 141 ? 12.641 -11.453 -10.969 1 98.5 141 VAL A N 1
ATOM 1127 C CA . VAL A 1 141 ? 12.117 -11.914 -9.688 1 98.5 141 VAL A CA 1
ATOM 1128 C C . VAL A 1 141 ? 12.977 -13.062 -9.156 1 98.5 141 VAL A C 1
ATOM 1130 O O . VAL A 1 141 ? 13.375 -13.055 -7.988 1 98.5 141 VAL A O 1
ATOM 1133 N N . SER A 1 142 ? 13.266 -13.992 -10.047 1 98.38 142 SER A N 1
ATOM 1134 C CA . SER A 1 142 ? 14.031 -15.148 -9.602 1 98.38 142 SER A CA 1
ATOM 1135 C C . SER A 1 142 ? 15.391 -14.734 -9.047 1 98.38 142 SER A C 1
ATOM 1137 O O . SER A 1 142 ? 15.836 -15.258 -8.023 1 98.38 142 SER A O 1
ATOM 1139 N N . LYS A 1 143 ? 16.078 -13.82 -9.688 1 98.62 143 LYS A N 1
ATOM 1140 C CA . LYS A 1 143 ? 17.391 -13.344 -9.242 1 98.62 143 LYS A CA 1
ATOM 1141 C C . LYS A 1 143 ? 17.266 -12.562 -7.938 1 98.62 143 LYS A C 1
ATOM 1143 O O . LYS A 1 143 ? 18.109 -12.688 -7.051 1 98.62 143 LYS A O 1
ATOM 1148 N N . VAL A 1 144 ? 16.234 -11.773 -7.82 1 98.75 144 VAL A N 1
ATOM 1149 C CA . VAL A 1 144 ? 16.016 -10.977 -6.613 1 98.75 144 VAL A CA 1
ATOM 1150 C C . VAL A 1 144 ? 15.758 -11.898 -5.426 1 98.75 144 VAL A C 1
ATOM 1152 O O . VAL A 1 144 ? 16.297 -11.688 -4.336 1 98.75 144 VAL A O 1
ATOM 1155 N N . VAL A 1 145 ? 14.961 -12.938 -5.637 1 98.56 145 VAL A N 1
ATOM 1156 C CA . VAL A 1 145 ? 14.641 -13.906 -4.594 1 98.56 145 VAL A CA 1
ATOM 1157 C C . VAL A 1 145 ? 15.922 -14.578 -4.105 1 98.56 145 VAL A C 1
ATOM 1159 O O . VAL A 1 145 ? 16.125 -14.75 -2.898 1 98.56 145 VAL A O 1
ATOM 1162 N N . GLU A 1 146 ? 16.734 -14.914 -5.055 1 98.44 146 GLU A N 1
ATOM 1163 C CA . GLU A 1 146 ? 18 -15.547 -4.695 1 98.44 146 GLU A CA 1
ATOM 1164 C C . GLU A 1 146 ? 18.859 -14.609 -3.855 1 98.44 146 GLU A C 1
ATOM 1166 O O . GLU A 1 146 ? 19.5 -15.047 -2.896 1 98.44 146 GLU A O 1
ATOM 1171 N N . LEU A 1 147 ? 18.859 -13.352 -4.164 1 98.31 147 LEU A N 1
ATOM 1172 C CA . LEU A 1 147 ? 19.688 -12.359 -3.469 1 98.31 147 LEU A CA 1
ATOM 1173 C C . LEU A 1 147 ? 19.25 -12.219 -2.014 1 98.31 147 LEU A C 1
ATOM 1175 O O . LEU A 1 147 ? 20.078 -12 -1.133 1 98.31 147 LEU A O 1
ATOM 1179 N N . LYS A 1 148 ? 17.953 -12.422 -1.754 1 98.44 148 LYS A N 1
ATOM 1180 C CA . LYS A 1 148 ? 17.453 -12.039 -0.435 1 98.44 148 LYS A CA 1
ATOM 1181 C C . LYS A 1 148 ? 17.109 -13.266 0.402 1 98.44 148 LYS A C 1
ATOM 1183 O O . LYS A 1 148 ? 16.688 -13.148 1.554 1 98.44 148 LYS A O 1
ATOM 1188 N N . LYS A 1 149 ? 17.281 -14.422 -0.118 1 98.06 149 LYS A N 1
ATOM 1189 C CA . LYS A 1 149 ? 16.797 -15.672 0.469 1 98.06 149 LYS A CA 1
ATOM 1190 C C . LYS A 1 149 ? 17.328 -15.859 1.882 1 98.06 149 LYS A C 1
ATOM 1192 O O . LYS A 1 149 ? 16.578 -16.188 2.803 1 98.06 149 LYS A O 1
ATOM 1197 N N . ASP A 1 150 ? 18.609 -15.648 2.15 1 97.56 150 ASP A N 1
ATOM 1198 C CA . ASP A 1 150 ? 19.234 -15.906 3.445 1 97.56 150 ASP A CA 1
ATOM 1199 C C . ASP A 1 150 ? 18.75 -14.922 4.5 1 97.56 150 ASP A C 1
ATOM 1201 O O . ASP A 1 150 ? 18.391 -15.32 5.609 1 97.56 150 ASP A O 1
ATOM 1205 N N . LYS A 1 151 ? 18.75 -13.68 4.137 1 97.75 151 LYS A N 1
ATOM 1206 C CA . LYS A 1 151 ? 18.281 -12.664 5.074 1 97.75 151 LYS A CA 1
ATOM 1207 C C . LYS A 1 151 ? 16.812 -12.875 5.41 1 97.75 151 LYS A C 1
ATOM 1209 O O . LYS A 1 151 ? 16.391 -12.688 6.559 1 97.75 151 LYS A O 1
ATOM 1214 N N . ASP A 1 152 ? 16.016 -13.25 4.438 1 98.25 152 ASP A N 1
ATOM 1215 C CA . ASP A 1 152 ? 14.594 -13.477 4.648 1 98.25 152 ASP A CA 1
ATOM 1216 C C . ASP A 1 152 ? 14.352 -14.688 5.547 1 98.25 152 ASP A C 1
ATOM 1218 O O . ASP A 1 152 ? 13.422 -14.695 6.352 1 98.25 152 ASP A O 1
ATOM 1222 N N . LEU A 1 153 ? 15.156 -15.719 5.324 1 97.44 153 LEU A N 1
ATOM 1223 C CA . LEU A 1 153 ? 15.023 -16.906 6.164 1 97.44 153 LEU A CA 1
ATOM 1224 C C . LEU A 1 153 ? 15.242 -16.562 7.633 1 97.44 153 LEU A C 1
ATOM 1226 O O . LEU A 1 153 ? 14.5 -17.016 8.5 1 97.44 153 LEU A O 1
ATOM 1230 N N . GLU A 1 154 ? 16.266 -15.758 7.902 1 97.25 154 GLU A N 1
ATOM 1231 C CA . GLU A 1 154 ? 16.547 -15.336 9.273 1 97.25 154 GLU A CA 1
ATOM 1232 C C . GLU A 1 154 ? 15.383 -14.516 9.844 1 97.25 154 GLU A C 1
ATOM 1234 O O . GLU A 1 154 ? 14.977 -14.734 10.992 1 97.25 154 GLU A O 1
ATOM 1239 N N . LEU A 1 155 ? 14.891 -13.625 9.078 1 97.81 155 LEU A N 1
ATOM 1240 C CA . LEU A 1 155 ? 13.805 -12.773 9.547 1 97.81 155 LEU A CA 1
ATOM 1241 C C . LEU A 1 155 ? 12.531 -13.586 9.766 1 97.81 155 LEU A C 1
ATOM 1243 O O . LEU A 1 155 ? 11.797 -13.344 10.727 1 97.81 155 LEU A O 1
ATOM 1247 N N . LYS A 1 156 ? 12.242 -14.547 8.891 1 97.56 156 LYS A N 1
ATOM 1248 C CA . LYS A 1 156 ? 11.07 -15.398 9.055 1 97.56 156 LYS A CA 1
ATOM 1249 C C . LYS A 1 156 ? 11.125 -16.156 10.375 1 97.56 156 LYS A C 1
ATOM 1251 O O . LYS A 1 156 ? 10.109 -16.297 11.062 1 97.56 156 LYS A O 1
ATOM 1256 N N . LYS A 1 157 ? 12.25 -16.625 10.719 1 96.75 157 LYS A N 1
ATOM 1257 C CA . LYS A 1 157 ? 12.414 -17.344 11.984 1 96.75 157 LYS A CA 1
ATOM 1258 C C . LYS A 1 157 ? 12.102 -16.422 13.172 1 96.75 157 LYS A C 1
ATOM 1260 O O . LYS A 1 157 ? 11.438 -16.844 14.125 1 96.75 157 LYS A O 1
ATOM 1265 N N . GLN A 1 158 ? 12.539 -15.219 13.062 1 96.44 158 GLN A N 1
ATOM 1266 C CA . GLN A 1 158 ? 12.305 -14.25 14.133 1 96.44 158 GLN A CA 1
ATOM 1267 C C . GLN A 1 158 ? 10.82 -13.914 14.242 1 96.44 158 GLN A C 1
ATOM 1269 O O . GLN A 1 158 ? 10.289 -13.789 15.352 1 96.44 158 GLN A O 1
ATOM 1274 N N . LEU A 1 159 ? 10.133 -13.797 13.125 1 95.81 159 LEU A N 1
ATOM 1275 C CA . LEU A 1 159 ? 8.734 -13.383 13.086 1 95.81 159 LEU A CA 1
ATOM 1276 C C . LEU A 1 159 ? 7.82 -14.516 13.523 1 95.81 159 LEU A C 1
ATOM 1278 O O . LEU A 1 159 ? 6.754 -14.273 14.094 1 95.81 159 LEU A O 1
ATOM 1282 N N . LYS A 1 160 ? 8.242 -15.734 13.312 1 93.06 160 LYS A N 1
ATOM 1283 C CA . LYS A 1 160 ? 7.426 -16.891 13.664 1 93.06 160 LYS A CA 1
ATOM 1284 C C . LYS A 1 160 ? 7.59 -17.234 15.141 1 93.06 160 LYS A C 1
ATOM 1286 O O . LYS A 1 160 ? 6.766 -17.969 15.703 1 93.06 160 LYS A O 1
ATOM 1291 N N . GLN A 1 161 ? 8.594 -16.828 15.797 1 88.5 161 GLN A N 1
ATOM 1292 C CA . GLN A 1 161 ? 8.836 -17.094 17.203 1 88.5 161 GLN A CA 1
ATOM 1293 C C . GLN A 1 161 ? 8.094 -16.094 18.094 1 88.5 161 GLN A C 1
ATOM 1295 O O . GLN A 1 161 ? 7.961 -16.297 19.297 1 88.5 161 GLN A O 1
ATOM 1300 N N . LYS A 1 162 ? 7.574 -15.172 17.625 1 76.44 162 LYS A N 1
ATOM 1301 C CA . LYS A 1 162 ? 6.805 -14.188 18.375 1 76.44 162 LYS A CA 1
ATOM 1302 C C . LYS A 1 162 ? 5.41 -14.711 18.703 1 76.44 162 LYS A C 1
ATOM 1304 O O . LYS A 1 162 ? 4.801 -15.414 17.891 1 76.44 162 LYS A O 1
ATOM 1309 N N . MET B 1 1 ? -20.578 10.602 39.219 1 61.84 1 MET B N 1
ATOM 1310 C CA . MET B 1 1 ? -21.5 9.859 38.375 1 61.84 1 MET B CA 1
ATOM 1311 C C . MET B 1 1 ? -21.094 9.977 36.906 1 61.84 1 MET B C 1
ATOM 1313 O O . MET B 1 1 ? -21.094 8.992 36.156 1 61.84 1 MET B O 1
ATOM 1317 N N . ASN B 1 2 ? -20.453 11.273 36.594 1 81.19 2 ASN B N 1
ATOM 1318 C CA . ASN B 1 2 ? -20.156 11.617 35.188 1 81.19 2 ASN B CA 1
ATOM 1319 C C . ASN B 1 2 ? -18.875 10.938 34.719 1 81.19 2 ASN B C 1
ATOM 1321 O O . ASN B 1 2 ? -18.781 10.57 33.531 1 81.19 2 ASN B O 1
ATOM 1325 N N . LYS B 1 3 ? -18.141 10.562 35.688 1 89.19 3 LYS B N 1
ATOM 1326 C CA . LYS B 1 3 ? -16.875 9.93 35.344 1 89.19 3 LYS B CA 1
ATOM 1327 C C . LYS B 1 3 ? -17.062 8.445 35.062 1 89.19 3 LYS B C 1
ATOM 1329 O O . LYS B 1 3 ? -16.422 7.902 34.156 1 89.19 3 LYS B O 1
ATOM 1334 N N . LYS B 1 4 ? -17.938 7.879 35.844 1 88.31 4 LYS B N 1
ATOM 1335 C CA . LYS B 1 4 ? -18.203 6.453 35.625 1 88.31 4 LYS B CA 1
ATOM 1336 C C . LYS B 1 4 ? -18.828 6.191 34.281 1 88.31 4 LYS B C 1
ATOM 1338 O O . LYS B 1 4 ? -18.484 5.223 33.594 1 88.31 4 LYS B O 1
ATOM 1343 N N . LEU B 1 5 ? -19.672 6.992 33.906 1 89.88 5 LEU B N 1
ATOM 1344 C CA . LEU B 1 5 ? -20.328 6.875 32.625 1 89.88 5 LEU B CA 1
ATOM 1345 C C . LEU B 1 5 ? -19.312 7.059 31.484 1 89.88 5 LEU B C 1
ATOM 1347 O O . LEU B 1 5 ? -19.344 6.324 30.484 1 89.88 5 LEU B O 1
ATOM 1351 N N . LEU B 1 6 ? -18.453 7.957 31.625 1 89.69 6 LEU B N 1
ATOM 1352 C CA . LEU B 1 6 ? -17.422 8.211 30.625 1 89.69 6 LEU B CA 1
ATOM 1353 C C . LEU B 1 6 ? -16.516 7 30.469 1 89.69 6 LEU B C 1
ATOM 1355 O O . LEU B 1 6 ? -16.141 6.633 29.359 1 89.69 6 LEU B O 1
ATOM 1359 N N . LEU B 1 7 ? -16.172 6.422 31.562 1 90 7 LEU B N 1
ATOM 1360 C CA . LEU B 1 7 ? -15.32 5.246 31.547 1 90 7 LEU B CA 1
ATOM 1361 C C . LEU B 1 7 ? -15.992 4.086 30.828 1 90 7 LEU B C 1
ATOM 1363 O O . LEU B 1 7 ? -15.352 3.355 30.078 1 90 7 LEU B O 1
ATOM 1367 N N . LEU B 1 8 ? -17.234 3.986 31.125 1 89.62 8 LEU B N 1
ATOM 1368 C CA . LEU B 1 8 ? -17.984 2.92 30.469 1 89.62 8 LEU B CA 1
ATOM 1369 C C . LEU B 1 8 ? -18.047 3.127 28.969 1 89.62 8 LEU B C 1
ATOM 1371 O O . LEU B 1 8 ? -17.875 2.174 28.188 1 89.62 8 LEU B O 1
ATOM 1375 N N . ILE B 1 9 ? -18.266 4.328 28.531 1 87.75 9 ILE B N 1
ATOM 1376 C CA . ILE B 1 9 ? -18.328 4.652 27.109 1 87.75 9 ILE B CA 1
ATOM 1377 C C . ILE B 1 9 ? -17 4.352 26.453 1 87.75 9 ILE B C 1
ATOM 1379 O O . ILE B 1 9 ? -16.953 3.793 25.344 1 87.75 9 ILE B O 1
ATOM 1383 N N . MET B 1 10 ? -15.969 4.668 27.078 1 88.06 10 MET B N 1
ATOM 1384 C CA . MET B 1 10 ? -14.641 4.41 26.547 1 88.06 10 MET B CA 1
ATOM 1385 C C . MET B 1 10 ? -14.383 2.91 26.422 1 88.06 10 MET B C 1
ATOM 1387 O O . MET B 1 10 ? -13.773 2.457 25.453 1 88.06 10 MET B O 1
ATOM 1391 N N . LEU B 1 11 ? -14.844 2.248 27.391 1 87.56 11 LEU B N 1
ATOM 1392 C CA . LEU B 1 11 ? -14.664 0.8 27.359 1 87.56 11 LEU B CA 1
ATOM 1393 C C . LEU B 1 11 ? -15.43 0.174 26.203 1 87.56 11 LEU B C 1
ATOM 1395 O O . LEU B 1 11 ? -14.898 -0.679 25.484 1 87.56 11 LEU B O 1
ATOM 1399 N N . VAL B 1 12 ? -16.625 0.586 26.031 1 88.06 12 VAL B N 1
ATOM 1400 C CA . VAL B 1 12 ? -17.453 0.058 24.953 1 88.06 12 VAL B CA 1
ATOM 1401 C C . VAL B 1 12 ? -16.828 0.403 23.609 1 88.06 12 VAL B C 1
ATOM 1403 O O . VAL B 1 12 ? -16.781 -0.433 22.703 1 88.06 12 VAL B O 1
ATOM 1406 N N . ALA B 1 13 ? -16.344 1.565 23.438 1 87 13 ALA B N 1
ATOM 1407 C CA . ALA B 1 13 ? -15.688 1.99 22.203 1 87 13 ALA B CA 1
ATOM 1408 C C . ALA B 1 13 ? -14.469 1.123 21.891 1 87 13 ALA B C 1
ATOM 1410 O O . ALA B 1 13 ? -14.258 0.728 20.75 1 87 13 ALA B O 1
ATOM 1411 N N . SER B 1 14 ? -13.758 0.861 22.859 1 88 14 SER B N 1
ATOM 1412 C CA . SER B 1 14 ? -12.57 0.036 22.688 1 88 14 SER B CA 1
ATOM 1413 C C . SER B 1 14 ? -12.938 -1.383 22.266 1 88 14 SER B C 1
ATOM 1415 O O . SER B 1 14 ? -12.266 -1.981 21.422 1 88 14 SER B O 1
ATOM 1417 N N . LEU B 1 15 ? -13.922 -1.868 22.812 1 89.5 15 LEU B N 1
ATOM 1418 C CA . LEU B 1 15 ? -14.367 -3.211 22.453 1 89.5 15 LEU B CA 1
ATOM 1419 C C . LEU B 1 15 ? -14.852 -3.258 21.016 1 89.5 15 LEU B C 1
ATOM 1421 O O . LEU B 1 15 ? -14.648 -4.25 20.312 1 89.5 15 LEU B O 1
ATOM 1425 N N . GLN B 1 16 ? -15.492 -2.24 20.562 1 90.62 16 GLN B N 1
ATOM 1426 C CA . GLN B 1 16 ? -15.969 -2.174 19.188 1 90.62 16 GLN B CA 1
ATOM 1427 C C . GLN B 1 16 ? -14.812 -2.156 18.188 1 90.62 16 GLN B C 1
ATOM 1429 O O . GLN B 1 16 ? -14.875 -2.795 17.141 1 90.62 16 GLN B O 1
ATOM 1434 N N . VAL B 1 17 ? -13.82 -1.421 18.547 1 91.31 17 VAL B N 1
ATOM 1435 C CA . VAL B 1 17 ? -12.641 -1.343 17.672 1 91.31 17 VAL B CA 1
ATOM 1436 C C . VAL B 1 17 ? -11.984 -2.717 17.578 1 91.31 17 VAL B C 1
ATOM 1438 O O . VAL B 1 17 ? -11.633 -3.164 16.484 1 91.31 17 VAL B O 1
ATOM 1441 N N . THR B 1 18 ? -11.844 -3.371 18.672 1 93.62 18 THR B N 1
ATOM 1442 C CA . THR B 1 18 ? -11.227 -4.695 18.703 1 93.62 18 THR B CA 1
ATOM 1443 C C . THR B 1 18 ? -12.047 -5.688 17.875 1 93.62 18 THR B C 1
ATOM 1445 O O . THR B 1 18 ? -11.492 -6.52 17.172 1 93.62 18 THR B O 1
ATOM 1448 N N . ALA B 1 19 ? -13.297 -5.574 17.984 1 94.88 19 ALA B N 1
ATOM 1449 C CA . ALA B 1 19 ? -14.18 -6.461 17.219 1 94.88 19 ALA B CA 1
ATOM 1450 C C . ALA B 1 19 ? -14.023 -6.242 15.719 1 94.88 19 ALA B C 1
ATOM 1452 O O . ALA B 1 19 ? -13.969 -7.203 14.945 1 94.88 19 ALA B O 1
ATOM 1453 N N . GLN B 1 20 ? -13.969 -5.023 15.328 1 96.38 20 GLN B N 1
ATOM 1454 C CA . GLN B 1 20 ? -13.789 -4.719 13.906 1 96.38 20 GLN B CA 1
ATOM 1455 C C . G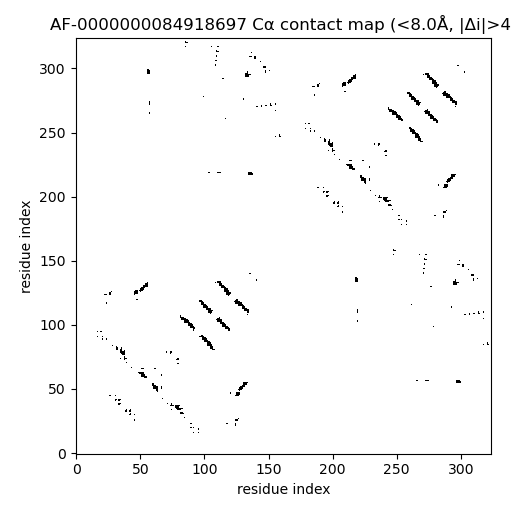LN B 1 20 ? -12.453 -5.238 13.398 1 96.38 20 GLN B C 1
ATOM 1457 O O . GLN B 1 20 ? -12.375 -5.797 12.305 1 96.38 20 GLN B O 1
ATOM 1462 N N . LYS B 1 21 ? -11.383 -5.055 14.133 1 97.38 21 LYS B N 1
ATOM 1463 C CA . LYS B 1 21 ? -10.062 -5.52 13.719 1 97.38 21 LYS B CA 1
ATOM 1464 C C . LYS B 1 21 ? -10.031 -7.043 13.609 1 97.38 21 LYS B C 1
ATOM 1466 O O . LYS B 1 21 ? -9.383 -7.586 12.711 1 97.38 21 LYS B O 1
ATOM 1471 N N . THR B 1 22 ? -10.711 -7.727 14.492 1 97.75 22 THR B N 1
ATOM 1472 C CA . THR B 1 22 ? -10.812 -9.18 14.414 1 97.75 22 THR B CA 1
ATOM 1473 C C . THR B 1 22 ? -11.523 -9.609 13.141 1 97.75 22 THR B C 1
ATOM 1475 O O . THR B 1 22 ? -11.094 -10.547 12.461 1 97.75 22 THR B O 1
ATOM 1478 N N . GLU B 1 23 ? -12.617 -8.93 12.828 1 98.12 23 GLU B N 1
ATOM 1479 C CA . GLU B 1 23 ? -13.359 -9.234 11.609 1 98.12 23 GLU B CA 1
ATOM 1480 C C . GLU B 1 23 ? -12.508 -8.984 10.367 1 98.12 23 GLU B C 1
ATOM 1482 O O . GLU B 1 23 ? -12.523 -9.781 9.43 1 98.12 23 GLU B O 1
ATOM 1487 N N . ILE B 1 24 ? -11.758 -7.906 10.383 1 98.56 24 ILE B N 1
ATOM 1488 C CA . ILE B 1 24 ? -10.898 -7.555 9.258 1 98.56 24 ILE B CA 1
ATOM 1489 C C . ILE B 1 24 ? -9.805 -8.609 9.102 1 98.56 24 ILE B C 1
ATOM 1491 O O . ILE B 1 24 ? -9.531 -9.07 7.984 1 98.56 24 ILE B O 1
ATOM 1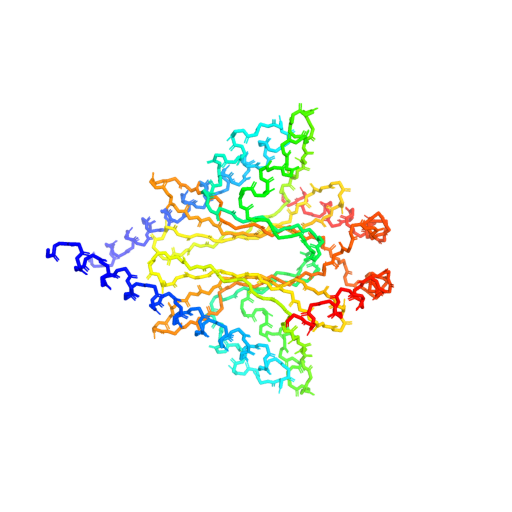495 N N . ASN B 1 25 ? -9.211 -9.023 10.219 1 98.56 25 ASN B N 1
ATOM 1496 C CA . ASN B 1 25 ? -8.234 -10.109 10.172 1 98.56 25 ASN B CA 1
ATOM 1497 C C . ASN B 1 25 ? -8.82 -11.367 9.547 1 98.56 25 ASN B C 1
ATOM 1499 O O . ASN B 1 25 ? -8.18 -12.008 8.711 1 98.56 25 ASN B O 1
ATOM 1503 N N . THR B 1 26 ? -9.984 -11.695 9.922 1 98.44 26 THR B N 1
ATOM 1504 C CA . THR B 1 26 ? -10.656 -12.883 9.414 1 98.44 26 THR B CA 1
ATOM 1505 C C . THR B 1 26 ? -10.891 -12.781 7.914 1 98.44 26 THR B C 1
ATOM 1507 O O . THR B 1 26 ? -10.68 -13.75 7.18 1 98.44 26 THR B O 1
ATOM 1510 N N . VAL B 1 27 ? -11.305 -11.602 7.488 1 98.81 27 VAL B N 1
ATOM 1511 C CA . VAL B 1 27 ? -11.602 -11.391 6.074 1 98.81 27 VAL B CA 1
ATOM 1512 C C . VAL B 1 27 ? -10.32 -11.508 5.254 1 98.81 27 VAL B C 1
ATOM 1514 O O . VAL B 1 27 ? -10.289 -12.188 4.227 1 98.81 27 VAL B O 1
ATOM 1517 N N . VAL B 1 28 ? -9.25 -10.867 5.684 1 98.88 28 VAL B N 1
ATOM 1518 C CA . VAL B 1 28 ? -8 -10.891 4.93 1 98.88 28 VAL B CA 1
ATOM 1519 C C . VAL B 1 28 ? -7.422 -12.305 4.93 1 98.88 28 VAL B C 1
ATOM 1521 O O . VAL B 1 28 ? -6.926 -12.773 3.906 1 98.88 28 VAL B O 1
ATOM 1524 N N . ASP B 1 29 ? -7.527 -13.023 6.047 1 98.69 29 ASP B N 1
ATOM 1525 C CA . ASP B 1 29 ? -7.09 -14.414 6.105 1 98.69 29 ASP B CA 1
ATOM 1526 C C . ASP B 1 29 ? -7.902 -15.281 5.152 1 98.69 29 ASP B C 1
ATOM 1528 O O . ASP B 1 29 ? -7.348 -16.141 4.465 1 98.69 29 ASP B O 1
ATOM 1532 N N . ALA B 1 30 ? -9.18 -15.094 5.184 1 98.69 30 ALA B N 1
ATOM 1533 C CA . ALA B 1 30 ? -10.062 -15.859 4.301 1 98.69 30 ALA B CA 1
ATOM 1534 C C . ALA B 1 30 ? -9.742 -15.578 2.834 1 98.69 30 ALA B C 1
ATOM 1536 O O . ALA B 1 30 ? -9.852 -16.469 1.986 1 98.69 30 ALA B O 1
ATOM 1537 N N . TRP B 1 31 ? -9.414 -14.359 2.58 1 98.81 31 TRP B N 1
ATOM 1538 C CA . TRP B 1 31 ? -9.047 -13.961 1.223 1 98.81 31 TRP B CA 1
ATOM 1539 C C . TRP B 1 31 ? -7.785 -14.68 0.765 1 98.81 31 TRP B C 1
ATOM 1541 O O . TRP B 1 31 ? -7.738 -15.219 -0.342 1 98.81 31 TRP B O 1
ATOM 1551 N N . HIS B 1 32 ? -6.762 -14.727 1.611 1 98.69 32 HIS B N 1
ATOM 1552 C CA . HIS B 1 32 ? -5.551 -15.477 1.305 1 98.69 32 HIS B CA 1
ATOM 1553 C C . HIS B 1 32 ? -5.848 -16.969 1.154 1 98.69 32 HIS B C 1
ATOM 1555 O O . HIS B 1 32 ? -5.324 -17.625 0.25 1 98.69 32 HIS B O 1
ATOM 1561 N N . LYS B 1 33 ? -6.641 -17.469 2.043 1 98.44 33 LYS B N 1
ATOM 1562 C CA . LYS B 1 33 ? -6.984 -18.891 1.995 1 98.44 33 LYS B CA 1
ATOM 1563 C C . LYS B 1 33 ? -7.734 -19.234 0.709 1 98.44 33 LYS B C 1
ATOM 1565 O O . LY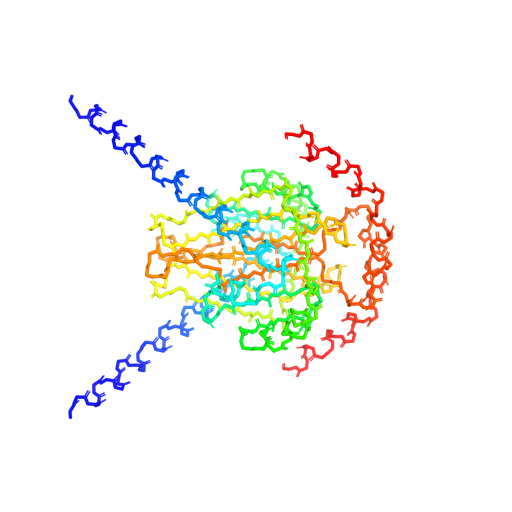S B 1 33 ? -7.52 -20.297 0.125 1 98.44 33 LYS B O 1
ATOM 1570 N N . ALA B 1 34 ? -8.688 -18.391 0.315 1 98.69 34 ALA B N 1
ATOM 1571 C CA . ALA B 1 34 ? -9.438 -18.625 -0.914 1 98.69 34 ALA B CA 1
ATOM 1572 C C . ALA B 1 34 ? -8.508 -18.719 -2.119 1 98.69 34 ALA B C 1
ATOM 1574 O O . ALA B 1 34 ? -8.727 -19.547 -3.012 1 98.69 34 ALA B O 1
ATOM 1575 N N . ALA B 1 35 ? -7.527 -17.859 -2.164 1 98.5 35 ALA B N 1
ATOM 1576 C CA . ALA B 1 35 ? -6.531 -17.953 -3.225 1 98.5 35 ALA B CA 1
ATOM 1577 C C . ALA B 1 35 ? -5.762 -19.281 -3.137 1 98.5 35 ALA B C 1
ATOM 1579 O O . ALA B 1 35 ? -5.582 -19.969 -4.145 1 98.5 35 ALA B O 1
ATOM 1580 N N . ALA B 1 36 ? -5.312 -19.625 -1.953 1 97.94 36 ALA B N 1
ATOM 1581 C CA . ALA B 1 36 ? -4.543 -20.844 -1.748 1 97.94 36 ALA B CA 1
ATOM 1582 C C . ALA B 1 36 ? -5.344 -22.078 -2.168 1 97.94 36 ALA B C 1
ATOM 1584 O O . ALA B 1 36 ? -4.777 -23.047 -2.674 1 97.94 36 ALA B O 1
ATOM 1585 N N . ASP B 1 37 ? -6.633 -22.016 -1.962 1 98.06 37 ASP B N 1
ATOM 1586 C CA . ASP B 1 37 ? -7.527 -23.109 -2.289 1 98.06 37 ASP B CA 1
ATOM 1587 C C . ASP B 1 37 ? -8.039 -23 -3.725 1 98.06 37 ASP B C 1
ATOM 1589 O O . ASP B 1 37 ? -8.852 -23.812 -4.164 1 98.06 37 ASP B O 1
ATOM 1593 N N . ALA B 1 38 ? -7.691 -21.969 -4.375 1 98.19 38 ALA B N 1
ATOM 1594 C CA . ALA B 1 38 ? -8.133 -21.688 -5.738 1 98.19 38 ALA B CA 1
ATOM 1595 C C . ALA B 1 38 ? -9.656 -21.578 -5.812 1 98.19 38 ALA B C 1
ATOM 1597 O O . ALA B 1 38 ? -10.273 -22.125 -6.727 1 98.19 38 ALA B O 1
ATOM 1598 N N . ASN B 1 39 ? -10.219 -21.016 -4.812 1 98.56 39 ASN B N 1
ATOM 1599 C CA . ASN B 1 39 ? -11.648 -20.734 -4.797 1 98.56 39 ASN B CA 1
ATOM 1600 C C . ASN B 1 39 ? -11.961 -19.344 -5.363 1 98.56 39 ASN B C 1
ATOM 1602 O O . ASN B 1 39 ? -12.023 -18.375 -4.617 1 98.56 39 ASN B O 1
ATOM 1606 N N . PHE B 1 40 ? -12.195 -19.297 -6.609 1 98.56 40 PHE B N 1
ATOM 1607 C CA . PHE B 1 40 ? -12.312 -18.062 -7.387 1 98.56 40 PHE B CA 1
ATOM 1608 C C . PHE B 1 40 ? -13.477 -17.203 -6.875 1 98.56 40 PHE B C 1
ATOM 1610 O O . PHE B 1 40 ? -13.312 -16.016 -6.629 1 98.56 40 PHE B O 1
ATOM 1617 N N . ASP B 1 41 ? -14.609 -17.781 -6.688 1 98.38 41 ASP B N 1
ATOM 1618 C CA . ASP B 1 41 ? -15.812 -17.047 -6.305 1 98.38 41 ASP B CA 1
ATOM 1619 C C . ASP B 1 41 ? -15.664 -16.453 -4.906 1 98.38 41 ASP B C 1
ATOM 1621 O O . ASP B 1 41 ? -16.047 -15.297 -4.676 1 98.38 41 ASP B O 1
ATOM 1625 N N . THR B 1 42 ? -15.125 -17.266 -4.023 1 98.56 42 THR B N 1
ATOM 1626 C CA . THR B 1 42 ? -14.914 -16.766 -2.676 1 98.56 42 THR B CA 1
ATOM 1627 C C . THR B 1 42 ? -13.898 -15.625 -2.68 1 98.56 42 THR B C 1
ATOM 1629 O O . THR B 1 42 ? -14.109 -14.586 -2.041 1 98.56 42 THR B O 1
ATOM 1632 N N . TYR B 1 43 ? -12.789 -15.836 -3.428 1 98.75 43 TYR B N 1
ATOM 1633 C CA . TYR B 1 43 ? -11.719 -14.852 -3.49 1 98.75 43 TYR B CA 1
ATOM 1634 C C . TYR B 1 43 ? -12.25 -13.5 -3.967 1 98.75 43 TYR B C 1
ATOM 1636 O O . TYR B 1 43 ? -12.102 -12.492 -3.275 1 98.75 43 TYR B O 1
ATOM 1644 N N . PHE B 1 44 ? -12.953 -13.461 -5.023 1 98.69 44 PHE B N 1
ATOM 1645 C CA . PHE B 1 44 ? -13.414 -12.211 -5.602 1 98.69 44 PHE B CA 1
ATOM 1646 C C . PHE B 1 44 ? -14.672 -11.719 -4.898 1 98.69 44 PHE B C 1
ATOM 1648 O O . PHE B 1 44 ? -15 -10.531 -4.965 1 98.69 44 PHE B O 1
ATOM 1655 N N . GLY B 1 45 ? -15.383 -12.648 -4.215 1 98.56 45 GLY B N 1
ATOM 1656 C CA . GLY B 1 45 ? -16.5 -12.25 -3.381 1 98.56 45 GLY B CA 1
ATOM 1657 C C . GLY B 1 45 ? -16.094 -11.43 -2.174 1 98.56 45 GLY B C 1
ATOM 1658 O O . GLY B 1 45 ? -16.906 -10.711 -1.598 1 98.56 45 GLY B O 1
ATOM 1659 N N . LEU B 1 46 ? -14.836 -11.547 -1.822 1 98.75 46 LEU B N 1
ATOM 1660 C CA . LEU B 1 46 ? -14.312 -10.828 -0.663 1 98.75 46 LEU B CA 1
ATOM 1661 C C . LEU B 1 46 ? -13.719 -9.484 -1.075 1 98.75 46 LEU B C 1
ATOM 1663 O O . LEU B 1 46 ? -13.219 -8.742 -0.232 1 98.75 46 LEU B O 1
ATOM 1667 N N . MET B 1 47 ? -13.82 -9.18 -2.369 1 98.75 47 MET B N 1
ATOM 1668 C CA . MET B 1 47 ? -13.391 -7.887 -2.883 1 98.75 47 MET B CA 1
ATOM 1669 C C . MET B 1 47 ? -14.586 -7.039 -3.291 1 98.75 47 MET B C 1
ATOM 1671 O O . MET B 1 47 ? -15.648 -7.57 -3.609 1 98.75 47 MET B O 1
ATOM 1675 N N . THR B 1 48 ? -14.406 -5.777 -3.195 1 98.38 48 THR B N 1
ATOM 1676 C CA . THR B 1 48 ? -15.438 -4.918 -3.758 1 98.38 48 THR B CA 1
ATOM 1677 C C . THR B 1 48 ? -15.516 -5.09 -5.27 1 98.38 48 THR B C 1
ATOM 1679 O O . THR B 1 48 ? -14.555 -5.531 -5.906 1 98.38 48 THR B O 1
ATOM 1682 N N . LYS B 1 49 ? -16.625 -4.688 -5.883 1 96.88 49 LYS B N 1
ATOM 1683 C CA . LYS B 1 49 ? -16.828 -4.824 -7.32 1 96.88 49 LYS B CA 1
ATOM 1684 C C . LYS B 1 49 ? -15.82 -3.982 -8.102 1 96.88 49 LYS B C 1
ATOM 1686 O O . LYS B 1 49 ? -15.438 -4.34 -9.219 1 96.88 49 LYS B O 1
ATOM 1691 N N . ASP B 1 50 ? -15.438 -2.883 -7.473 1 96.94 50 ASP B N 1
ATOM 1692 C CA . ASP B 1 50 ? -14.461 -2.004 -8.109 1 96.94 50 ASP B CA 1
ATOM 1693 C C . ASP B 1 50 ? -13.086 -2.148 -7.457 1 96.94 50 ASP B C 1
ATOM 1695 O O . ASP B 1 50 ? -12.312 -1.19 -7.406 1 96.94 50 ASP B O 1
ATOM 1699 N N . GLY B 1 51 ? -12.852 -3.301 -6.871 1 98.12 51 GLY B N 1
ATOM 1700 C CA . GLY B 1 51 ? -11.578 -3.543 -6.203 1 98.12 51 GLY B CA 1
ATOM 1701 C C . GLY B 1 51 ? -10.391 -3.494 -7.148 1 98.12 51 GLY B C 1
ATOM 1702 O O . GLY B 1 51 ? -10.523 -3.807 -8.336 1 98.12 51 GLY B O 1
ATOM 1703 N N . VAL B 1 52 ? -9.281 -3.09 -6.598 1 98.81 52 VAL B N 1
ATOM 1704 C CA . VAL B 1 52 ? -8.055 -2.943 -7.375 1 98.81 52 VAL B CA 1
ATOM 1705 C C . VAL B 1 52 ? -6.953 -3.805 -6.766 1 98.81 52 VAL B C 1
ATOM 1707 O O . VAL B 1 52 ? -6.781 -3.836 -5.543 1 98.81 52 VAL B O 1
ATOM 1710 N N . PHE B 1 53 ? -6.277 -4.535 -7.629 1 98.88 53 PHE B N 1
ATOM 1711 C CA . PHE B 1 53 ? -5.117 -5.32 -7.23 1 98.88 53 PHE B CA 1
ATOM 1712 C C . PHE B 1 53 ? -3.869 -4.867 -7.977 1 98.88 53 PHE B C 1
ATOM 1714 O O . PHE B 1 53 ? -3.877 -4.77 -9.211 1 98.88 53 PHE B O 1
ATOM 1721 N N . ILE B 1 54 ? -2.832 -4.574 -7.23 1 98.81 54 ILE B N 1
ATOM 1722 C CA . ILE B 1 54 ? -1.556 -4.16 -7.801 1 98.81 54 ILE B CA 1
ATOM 1723 C C . ILE B 1 54 ? -0.488 -5.207 -7.488 1 98.81 54 ILE B C 1
ATOM 1725 O O . ILE B 1 54 ? -0.288 -5.574 -6.328 1 98.81 54 ILE B O 1
ATOM 1729 N N . GLY B 1 55 ? 0.199 -5.668 -8.555 1 98.31 55 GLY B N 1
ATOM 1730 C CA . GLY B 1 55 ? 1.221 -6.691 -8.391 1 98.31 55 GLY B CA 1
ATOM 1731 C C . GLY B 1 55 ? 2.615 -6.117 -8.219 1 98.31 55 GLY B C 1
ATOM 1732 O O . GLY B 1 55 ? 2.775 -4.91 -8.023 1 98.31 55 GLY B O 1
ATOM 1733 N N . THR B 1 56 ? 3.609 -6.938 -8.227 1 98.62 56 THR B N 1
ATOM 1734 C CA . THR B 1 56 ? 4.98 -6.586 -7.879 1 98.62 56 THR B CA 1
ATOM 1735 C C . THR B 1 56 ? 5.652 -5.828 -9.023 1 98.62 56 THR B C 1
ATOM 1737 O O . THR B 1 56 ? 6.531 -4.996 -8.789 1 98.62 56 THR B O 1
ATOM 1740 N N . ASP B 1 57 ? 5.203 -6.141 -10.258 1 98.69 57 ASP B N 1
ATOM 1741 C CA . ASP B 1 57 ? 5.723 -5.457 -11.438 1 98.69 57 ASP B CA 1
ATOM 1742 C C . ASP B 1 57 ? 5.059 -4.094 -11.617 1 98.69 57 ASP B C 1
ATOM 1744 O O . ASP B 1 57 ? 3.857 -3.945 -11.398 1 98.69 57 ASP B O 1
ATOM 1748 N N . ALA B 1 58 ? 5.867 -3.133 -12.094 1 98.56 58 ALA B N 1
ATOM 1749 C CA . ALA B 1 58 ? 5.387 -1.761 -12.234 1 98.56 58 ALA B CA 1
ATOM 1750 C C . ALA B 1 58 ? 4.176 -1.695 -13.156 1 98.56 58 ALA B C 1
ATOM 1752 O O . ALA B 1 58 ? 3.307 -0.837 -12.992 1 98.56 58 ALA B O 1
ATOM 1753 N N . THR B 1 59 ? 4.043 -2.627 -14.055 1 97.94 59 THR B N 1
ATOM 1754 C CA . THR B 1 59 ? 2.996 -2.557 -15.062 1 97.94 59 THR B CA 1
ATOM 1755 C C . THR B 1 59 ? 1.724 -3.244 -14.578 1 97.94 59 THR B C 1
ATOM 1757 O O . THR B 1 59 ? 0.693 -3.205 -15.25 1 97.94 59 THR B O 1
ATOM 1760 N N . GLU B 1 60 ? 1.813 -3.834 -13.438 1 98.06 60 GLU B N 1
ATOM 1761 C CA . GLU B 1 60 ? 0.69 -4.625 -12.938 1 98.06 60 GLU B CA 1
ATOM 1762 C C . GLU B 1 60 ? -0.241 -3.777 -12.078 1 98.06 60 GLU B C 1
ATOM 1764 O O . GLU B 1 60 ? -0.013 -3.623 -10.875 1 98.06 60 GLU B O 1
ATOM 1769 N N . ASN B 1 61 ? -1.157 -3.182 -12.562 1 98.38 61 ASN B N 1
ATOM 1770 C CA . ASN B 1 61 ? -2.275 -2.469 -11.945 1 98.38 61 ASN B CA 1
ATOM 1771 C C . ASN B 1 61 ? -3.607 -2.883 -12.562 1 98.38 61 ASN B C 1
ATOM 1773 O O . ASN B 1 61 ? -3.971 -2.41 -13.641 1 98.38 61 ASN B O 1
ATOM 1777 N N . TRP B 1 62 ? -4.332 -3.732 -11.844 1 98.38 62 TRP B N 1
ATOM 1778 C CA . TRP B 1 62 ? -5.523 -4.344 -12.422 1 98.38 62 TRP B CA 1
ATOM 1779 C C . TRP B 1 62 ? -6.785 -3.857 -11.719 1 98.38 62 TRP B C 1
ATOM 1781 O O . TRP B 1 62 ? -6.949 -4.062 -10.508 1 98.38 62 TRP B O 1
ATOM 1791 N N . GLN B 1 63 ? -7.609 -3.266 -12.461 1 98.06 63 GLN B N 1
ATOM 1792 C CA . GLN B 1 63 ? -8.977 -3.131 -11.984 1 98.06 63 GLN B CA 1
ATOM 1793 C C . GLN B 1 63 ? -9.68 -4.488 -11.922 1 98.06 63 GLN B C 1
ATOM 1795 O O . GLN B 1 63 ? -9.227 -5.449 -12.555 1 98.06 63 GLN B O 1
ATOM 1800 N N . ASN B 1 64 ? -10.695 -4.555 -11.203 1 97.81 64 ASN B N 1
ATOM 1801 C CA . ASN B 1 64 ? -11.297 -5.828 -10.828 1 97.81 64 ASN B CA 1
ATOM 1802 C C . ASN B 1 64 ? -11.578 -6.699 -12.047 1 97.81 64 ASN B C 1
ATOM 1804 O O . ASN B 1 64 ? -11.242 -7.883 -12.062 1 97.81 64 ASN B O 1
ATOM 1808 N N . LYS B 1 65 ? -12.156 -6.16 -13.102 1 96.81 65 LYS B N 1
ATOM 1809 C CA . LYS B 1 65 ? -12.508 -6.93 -14.289 1 96.81 65 LYS B CA 1
ATOM 1810 C C . LYS B 1 65 ? -11.273 -7.574 -14.914 1 96.81 65 LYS B C 1
ATOM 1812 O O . LYS B 1 65 ? -11.273 -8.766 -15.211 1 96.81 65 LYS B O 1
ATOM 1817 N N . ASP B 1 66 ? -10.234 -6.793 -15.102 1 98 66 ASP B N 1
ATOM 1818 C CA . ASP B 1 66 ? -8.992 -7.285 -15.688 1 98 66 ASP B CA 1
ATOM 1819 C C . ASP B 1 66 ? -8.305 -8.281 -14.758 1 98 66 ASP B C 1
ATOM 1821 O O . ASP B 1 66 ? -7.664 -9.227 -15.211 1 98 66 ASP B O 1
ATOM 1825 N N . PHE B 1 67 ? -8.438 -8.086 -13.5 1 98.38 67 PHE B N 1
ATOM 1826 C CA . PHE B 1 67 ? -7.824 -8.977 -12.531 1 98.38 67 PHE B CA 1
ATOM 1827 C C . PHE B 1 67 ? -8.484 -10.352 -12.57 1 98.38 67 PHE B C 1
ATOM 1829 O O . PHE B 1 67 ? -7.797 -11.375 -12.531 1 98.38 67 PHE B O 1
ATOM 1836 N N . ARG B 1 68 ? -9.773 -10.344 -12.625 1 98.19 68 ARG B N 1
ATOM 1837 C CA . ARG B 1 68 ? -10.516 -11.594 -12.75 1 98.19 68 ARG B CA 1
ATOM 1838 C C . ARG B 1 68 ? -10.062 -12.383 -13.977 1 98.19 68 ARG B C 1
ATOM 1840 O O . ARG B 1 68 ? -9.828 -13.586 -13.891 1 98.19 68 ARG B O 1
ATOM 1847 N N . ALA B 1 69 ? -9.938 -11.688 -15.055 1 98 69 ALA B N 1
ATOM 1848 C CA . ALA B 1 69 ? -9.539 -12.336 -16.297 1 98 69 ALA B CA 1
ATOM 1849 C C . ALA B 1 69 ? -8.117 -12.898 -16.188 1 98 69 ALA B C 1
ATOM 1851 O O . ALA B 1 69 ? -7.848 -14.008 -16.656 1 98 69 ALA B O 1
ATOM 1852 N N . PHE B 1 70 ? -7.277 -12.172 -15.617 1 97.81 70 PHE B N 1
ATOM 1853 C CA . PHE B 1 70 ? -5.887 -12.578 -15.445 1 97.81 70 PHE B CA 1
ATOM 1854 C C . PHE B 1 70 ? -5.785 -13.781 -14.523 1 97.81 70 PHE B C 1
ATOM 1856 O O . PHE B 1 70 ? -5.031 -14.719 -14.789 1 97.81 70 PHE B O 1
ATOM 1863 N N . ALA B 1 71 ? -6.543 -13.727 -13.43 1 97.81 71 AL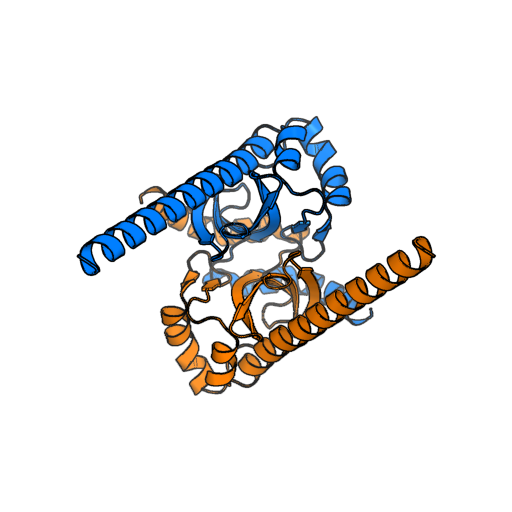A B N 1
ATOM 1864 C CA . ALA B 1 71 ? -6.426 -14.711 -12.352 1 97.81 71 ALA B CA 1
ATOM 1865 C C . ALA B 1 71 ? -7.145 -16 -12.711 1 97.81 71 ALA B C 1
ATOM 1867 O O . ALA B 1 71 ? -6.77 -17.078 -12.234 1 97.81 71 ALA B O 1
ATOM 1868 N N . LYS B 1 72 ? -8.156 -15.984 -13.531 1 98 72 LYS B N 1
ATOM 1869 C CA . LYS B 1 72 ? -9.094 -17.078 -13.766 1 98 72 LYS B CA 1
ATOM 1870 C C . LYS B 1 72 ? -8.359 -18.344 -14.195 1 98 72 LYS B C 1
ATOM 1872 O O . LYS B 1 72 ? -8.641 -19.438 -13.68 1 98 72 LYS B O 1
ATOM 1877 N N . PRO B 1 73 ? -7.375 -18.266 -15.109 1 98 73 PRO B N 1
ATOM 1878 C CA . PRO B 1 73 ? -6.707 -19.5 -15.523 1 98 73 PRO B CA 1
ATOM 1879 C C . PRO B 1 73 ? -5.977 -20.188 -14.375 1 98 73 PRO B C 1
ATOM 1881 O O . PRO B 1 73 ? -5.902 -21.422 -14.328 1 98 73 PRO B O 1
ATOM 1884 N N . TYR B 1 74 ? -5.359 -19.438 -13.516 1 97.25 74 TYR B N 1
ATOM 1885 C CA . TYR B 1 74 ? -4.676 -20.016 -12.367 1 97.25 74 TYR B CA 1
ATOM 1886 C C . TYR B 1 74 ? -5.664 -20.703 -11.43 1 97.25 74 TYR B C 1
ATOM 1888 O O . TYR B 1 74 ? -5.43 -21.812 -10.969 1 97.25 74 TYR B O 1
ATOM 1896 N N . PHE B 1 75 ? -6.742 -20.078 -11.141 1 98.06 75 PHE B N 1
ATOM 1897 C CA . PHE B 1 75 ? -7.77 -20.641 -10.273 1 98.06 75 PHE B CA 1
ATOM 1898 C C . PHE B 1 75 ? -8.391 -21.891 -10.898 1 98.06 75 PHE B C 1
ATOM 1900 O O . PHE B 1 75 ? -8.641 -22.875 -10.211 1 98.06 75 PHE B O 1
ATOM 1907 N N . ASP B 1 76 ? -8.641 -21.891 -12.195 1 97.94 76 ASP B N 1
ATOM 1908 C CA . ASP B 1 76 ? -9.234 -23.016 -12.906 1 97.94 76 ASP B CA 1
ATOM 1909 C C . ASP B 1 76 ? -8.32 -24.234 -12.859 1 97.94 76 ASP B C 1
ATOM 1911 O O . ASP B 1 76 ? -8.797 -25.375 -12.867 1 97.94 76 ASP B O 1
ATOM 1915 N N . LYS B 1 77 ? -7.066 -24 -12.781 1 97.5 77 LYS B N 1
ATOM 1916 C CA . LYS B 1 77 ? -6.09 -25.094 -12.75 1 97.5 77 LYS B CA 1
ATOM 1917 C C . LYS B 1 77 ? -5.875 -25.594 -11.328 1 97.5 77 LYS B C 1
ATOM 1919 O O . LYS B 1 77 ? -5.102 -26.531 -11.102 1 97.5 77 LYS B O 1
ATOM 1924 N N . GLY B 1 78 ? -6.508 -24.953 -10.344 1 95.88 78 GLY B N 1
ATOM 1925 C CA . GLY B 1 78 ? -6.48 -25.406 -8.961 1 95.88 78 GLY B CA 1
ATOM 1926 C C . GLY B 1 78 ? -5.273 -24.906 -8.195 1 95.88 78 GLY B C 1
ATOM 1927 O O . GLY B 1 78 ? -4.996 -25.375 -7.086 1 95.88 78 GLY B O 1
ATOM 1928 N N . LYS B 1 79 ? -4.562 -24.047 -8.906 1 92.62 79 LYS B N 1
ATOM 1929 C CA . LYS B 1 79 ? -3.342 -23.531 -8.281 1 92.62 79 LYS B CA 1
ATOM 1930 C C . LYS B 1 79 ? -3.201 -22.031 -8.492 1 92.62 79 LYS B C 1
ATOM 1932 O O . LYS B 1 79 ? -2.738 -21.578 -9.539 1 92.62 79 LYS B O 1
ATOM 1937 N N . ALA B 1 80 ? -3.543 -21.281 -7.469 1 94 80 ALA B N 1
ATOM 1938 C CA . ALA B 1 80 ? -3.309 -19.828 -7.492 1 94 80 ALA B CA 1
ATOM 1939 C C . ALA B 1 80 ? -2.113 -19.469 -6.617 1 94 80 ALA B C 1
ATOM 1941 O O . ALA B 1 80 ? -1.018 -20 -6.793 1 94 80 ALA B O 1
ATOM 1942 N N . TRP B 1 81 ? -2.174 -18.484 -5.797 1 94.06 81 TRP B N 1
ATOM 1943 C CA . TRP B 1 81 ? -1.092 -18.109 -4.898 1 94.06 81 TRP B CA 1
ATOM 1944 C C . TRP B 1 81 ? -1.427 -18.484 -3.457 1 94.06 81 TRP B C 1
ATOM 1946 O O . TRP B 1 81 ? -2.6 -18.578 -3.092 1 94.06 81 TRP B O 1
ATOM 1956 N N . SER B 1 82 ? -0.377 -18.719 -2.805 1 95.81 82 SER B N 1
ATOM 1957 C CA . SER B 1 82 ? -0.491 -19.078 -1.395 1 95.81 82 SER B CA 1
ATOM 1958 C C . SER B 1 82 ? 0.392 -18.203 -0.523 1 95.81 82 SER B C 1
ATOM 1960 O O . SER B 1 82 ? 1.607 -18.391 -0.459 1 95.81 82 SER B O 1
ATOM 1962 N N . PHE B 1 83 ? -0.214 -17.281 0.137 1 97.06 83 PHE B N 1
ATOM 1963 C CA . PHE B 1 83 ? 0.473 -16.359 1.028 1 97.06 83 PHE B CA 1
ATOM 1964 C C . PHE B 1 83 ? 0.057 -16.578 2.477 1 97.06 83 PHE B C 1
ATOM 1966 O O . PHE B 1 83 ? -1.111 -16.859 2.754 1 97.06 83 PHE B O 1
ATOM 1973 N N . THR B 1 84 ? 0.995 -16.531 3.328 1 96.44 84 THR B N 1
ATOM 1974 C CA . THR B 1 84 ? 0.721 -16.625 4.758 1 96.44 84 THR B CA 1
ATOM 1975 C C . THR B 1 84 ? 1.198 -15.367 5.48 1 96.44 84 THR B C 1
ATOM 1977 O O . THR B 1 84 ? 2.357 -14.969 5.34 1 96.44 84 THR B O 1
ATOM 1980 N N . ALA B 1 85 ? 0.294 -14.867 6.25 1 97.62 85 ALA B N 1
ATOM 1981 C CA . ALA B 1 85 ? 0.65 -13.641 6.965 1 97.62 85 ALA B CA 1
ATOM 1982 C C . ALA B 1 85 ? 1.607 -13.938 8.117 1 97.62 85 ALA B C 1
ATOM 1984 O O . ALA B 1 85 ? 1.362 -14.844 8.914 1 97.62 85 ALA B O 1
ATOM 1985 N N . LEU B 1 86 ? 2.691 -13.211 8.195 1 98.19 86 LEU B N 1
ATOM 1986 C CA . LEU B 1 86 ? 3.643 -13.273 9.305 1 98.19 86 LEU B CA 1
ATOM 1987 C C . LEU B 1 86 ? 3.314 -12.219 10.352 1 98.19 86 LEU B C 1
ATOM 1989 O O . LEU B 1 86 ? 3.525 -12.438 11.547 1 98.19 86 LEU B O 1
ATOM 1993 N N . GLU B 1 87 ? 2.893 -11.102 9.922 1 98.06 87 GLU B N 1
ATOM 1994 C CA . GLU B 1 87 ? 2.514 -9.938 10.719 1 98.06 87 GLU B CA 1
ATOM 1995 C C . GLU B 1 87 ? 1.517 -9.055 9.977 1 98.06 87 GLU B C 1
ATOM 1997 O O . GLU B 1 87 ? 1.594 -8.922 8.75 1 98.06 87 GLU B O 1
ATOM 2002 N N . ARG B 1 88 ? 0.561 -8.523 10.727 1 98.56 88 ARG B N 1
ATOM 2003 C CA . ARG B 1 88 ? -0.411 -7.613 10.117 1 98.56 88 ARG B CA 1
ATOM 2004 C C . ARG B 1 88 ? -0.757 -6.473 11.07 1 98.56 88 ARG B C 1
ATOM 2006 O O . ARG B 1 88 ? -0.976 -6.695 12.266 1 98.56 88 ARG B O 1
ATOM 2013 N N . ASN B 1 89 ? -0.75 -5.242 10.586 1 98.62 89 ASN B N 1
ATOM 2014 C CA . ASN B 1 89 ? -1.214 -4.047 11.281 1 98.62 89 ASN B CA 1
ATOM 2015 C C . ASN B 1 89 ? -2.48 -3.482 10.648 1 98.62 89 ASN B C 1
ATOM 2017 O O . ASN B 1 89 ? -2.535 -3.283 9.438 1 98.62 89 ASN B O 1
ATOM 2021 N N . ILE B 1 90 ? -3.484 -3.256 11.508 1 98.69 90 ILE B N 1
ATOM 2022 C CA . ILE B 1 90 ? -4.766 -2.781 11 1 98.69 90 ILE B CA 1
ATOM 2023 C C . ILE B 1 90 ? -5.078 -1.406 11.586 1 98.69 90 ILE B C 1
ATOM 2025 O O . ILE B 1 90 ? -4.902 -1.186 12.789 1 98.69 90 ILE B O 1
ATOM 2029 N N . TYR B 1 91 ? -5.508 -0.513 10.75 1 98.5 91 TYR B N 1
ATOM 2030 C CA . TYR B 1 91 ? -5.926 0.835 11.117 1 98.5 91 TYR B CA 1
ATOM 2031 C C . TYR B 1 91 ? -7.379 1.08 10.719 1 98.5 91 TYR B C 1
ATOM 2033 O O . TYR B 1 91 ? -7.809 0.677 9.633 1 98.5 91 TYR B O 1
ATOM 2041 N N . LEU B 1 92 ? -8.086 1.694 11.656 1 97.62 92 LEU B N 1
ATOM 2042 C CA . LEU B 1 92 ? -9.523 1.852 11.461 1 97.62 92 LEU B CA 1
ATOM 2043 C C . LEU B 1 92 ? -9.914 3.326 11.438 1 97.62 92 LEU B C 1
ATOM 2045 O O . LEU B 1 92 ? -9.477 4.102 12.289 1 97.62 92 LEU B O 1
ATOM 2049 N N . ASP B 1 93 ? -10.648 3.688 10.422 1 96.44 93 ASP B N 1
ATOM 2050 C CA . ASP B 1 93 ? -11.227 5.027 10.422 1 96.44 93 ASP B CA 1
ATOM 2051 C C . ASP B 1 93 ? -12.234 5.191 11.562 1 96.44 93 ASP B C 1
ATOM 2053 O O . ASP B 1 93 ? -12.812 4.211 12.023 1 96.44 93 ASP B O 1
ATOM 2057 N N . LYS B 1 94 ? -12.508 6.402 11.977 1 93.31 94 LYS B N 1
ATOM 2058 C CA . LYS B 1 94 ? -13.406 6.695 13.086 1 93.31 94 LYS B CA 1
ATOM 2059 C C . LYS B 1 94 ? -14.828 6.234 12.773 1 93.31 94 LYS B C 1
ATOM 2061 O O . LYS B 1 94 ? -15.578 5.859 13.68 1 93.31 94 LYS B O 1
ATOM 2066 N N . SER B 1 95 ? -15.188 6.219 11.477 1 93.38 95 SER B N 1
ATOM 2067 C CA . SER B 1 95 ? -16.531 5.824 11.07 1 93.38 95 SER B CA 1
ATOM 2068 C C . SER B 1 95 ? -16.734 4.32 11.219 1 93.38 95 SER B C 1
ATOM 2070 O O . SER B 1 95 ? -17.875 3.834 11.18 1 93.38 95 SER B O 1
ATOM 2072 N N . LYS B 1 96 ? -15.602 3.586 11.266 1 95.06 96 LYS B N 1
ATOM 2073 C CA . LYS B 1 96 ? -15.586 2.127 11.32 1 95.06 96 LYS B CA 1
ATOM 2074 C C . LYS B 1 96 ? -16.172 1.521 10.055 1 95.06 96 LYS B C 1
ATOM 2076 O O . LYS B 1 96 ? -16.719 0.41 10.078 1 95.06 96 LYS B O 1
ATOM 2081 N N . LYS B 1 97 ? -16.094 2.305 8.953 1 96.62 97 LYS B N 1
ATOM 2082 C CA . LYS B 1 97 ? -16.578 1.813 7.668 1 96.62 97 LYS B CA 1
ATOM 2083 C C . LYS B 1 97 ? -15.445 1.638 6.668 1 96.62 97 LYS B C 1
ATOM 2085 O O . LYS B 1 97 ? -15.641 1.073 5.59 1 96.62 97 LYS B O 1
ATOM 2090 N N . ILE B 1 98 ? -14.305 2.197 7 1 98.31 98 ILE B N 1
ATOM 2091 C CA . ILE B 1 98 ? -13.094 2.066 6.188 1 98.31 98 ILE B CA 1
ATOM 2092 C C . ILE B 1 98 ? -11.922 1.665 7.074 1 98.31 98 ILE B C 1
ATOM 2094 O O . ILE B 1 98 ? -11.766 2.172 8.188 1 98.31 98 ILE B O 1
ATOM 2098 N N . ALA B 1 99 ? -11.102 0.775 6.625 1 98.69 99 ALA B N 1
ATOM 2099 C CA . ALA B 1 99 ? -9.875 0.336 7.289 1 98.69 99 ALA B CA 1
ATOM 2100 C C . ALA B 1 99 ? -8.742 0.176 6.281 1 98.69 99 ALA B C 1
ATOM 2102 O O . ALA B 1 99 ? -8.977 0.04 5.082 1 98.69 99 ALA B O 1
ATOM 2103 N N . TRP B 1 100 ? -7.551 0.329 6.676 1 98.88 100 TRP B N 1
ATOM 2104 C CA . TRP B 1 100 ? -6.371 -0.018 5.887 1 98.88 100 TRP B CA 1
ATOM 2105 C C . TRP B 1 100 ? -5.383 -0.83 6.719 1 98.88 100 TRP B C 1
ATOM 2107 O O . TRP B 1 100 ? -5.52 -0.925 7.941 1 98.88 100 TRP B O 1
ATOM 2117 N N . PHE B 1 101 ? -4.539 -1.502 6.027 1 98.88 101 PHE B N 1
ATOM 2118 C CA . PHE B 1 101 ? -3.646 -2.416 6.73 1 98.88 101 PHE B CA 1
ATOM 2119 C C . PHE B 1 101 ? -2.359 -2.631 5.945 1 98.88 101 PHE B C 1
ATOM 2121 O O . PHE B 1 101 ? -2.273 -2.26 4.77 1 98.88 101 PHE B O 1
ATOM 2128 N N . ASP B 1 102 ? -1.364 -3.104 6.578 1 98.88 102 ASP B N 1
ATOM 2129 C CA . ASP B 1 102 ? -0.145 -3.654 5.992 1 98.88 102 ASP B CA 1
ATOM 2130 C C . ASP B 1 102 ? 0.204 -5.004 6.613 1 98.88 102 ASP B C 1
ATOM 2132 O O . ASP B 1 102 ? -0.155 -5.273 7.762 1 98.88 102 ASP B O 1
ATOM 2136 N N . GLU B 1 103 ? 0.868 -5.805 5.859 1 98.88 103 GLU B N 1
ATOM 2137 C CA . GLU B 1 103 ? 1.238 -7.125 6.355 1 98.88 103 GLU B CA 1
ATOM 2138 C C . GLU B 1 103 ? 2.545 -7.605 5.73 1 98.88 103 GLU B C 1
ATOM 2140 O O . GLU B 1 103 ? 2.918 -7.16 4.641 1 98.88 103 GLU B O 1
ATOM 2145 N N . LEU B 1 104 ? 3.236 -8.383 6.457 1 98.88 104 LEU B N 1
ATOM 2146 C CA . LEU B 1 104 ? 4.32 -9.195 5.91 1 98.88 104 LEU B CA 1
ATOM 2147 C C . LEU B 1 104 ? 3.842 -10.609 5.605 1 98.88 104 LEU B C 1
ATOM 2149 O O . LEU B 1 104 ? 3.092 -11.195 6.391 1 98.88 104 LEU B O 1
ATOM 2153 N N . LEU B 1 105 ? 4.262 -11.086 4.512 1 98.81 105 LEU B N 1
ATOM 2154 C CA . LEU B 1 105 ? 3.777 -12.375 4.023 1 98.81 105 LEU B CA 1
ATOM 2155 C C . LEU B 1 105 ? 4.934 -13.344 3.795 1 98.81 105 LEU B C 1
ATOM 2157 O O . LEU B 1 105 ? 6.004 -12.938 3.326 1 98.81 105 LEU B O 1
ATOM 2161 N N . ASP B 1 106 ? 4.75 -14.594 4.145 1 98.19 106 ASP B N 1
ATOM 2162 C CA . ASP B 1 106 ? 5.566 -15.695 3.652 1 98.19 106 ASP B CA 1
ATOM 2163 C C . ASP B 1 106 ? 5.027 -16.234 2.328 1 98.19 106 ASP B C 1
ATOM 2165 O O . ASP B 1 106 ? 3.904 -16.734 2.27 1 98.19 106 ASP B O 1
ATOM 2169 N N . THR B 1 107 ? 5.836 -16.094 1.307 1 97.94 107 THR B N 1
ATOM 2170 C CA . THR B 1 107 ? 5.418 -16.484 -0.037 1 97.94 107 THR B CA 1
ATOM 2171 C C . THR B 1 107 ? 6.512 -17.281 -0.739 1 97.94 107 THR B C 1
ATOM 2173 O O . THR B 1 107 ? 7.574 -17.516 -0.163 1 97.94 107 THR B O 1
ATOM 2176 N N . GLN B 1 108 ? 6.234 -17.688 -1.993 1 95.88 108 GLN B N 1
ATOM 2177 C CA . GLN B 1 108 ? 7.227 -18.344 -2.834 1 95.88 108 GLN B CA 1
ATOM 2178 C C . GLN B 1 108 ? 8.336 -17.375 -3.25 1 95.88 108 GLN B C 1
ATOM 2180 O O . GLN B 1 108 ? 9.391 -17.812 -3.711 1 95.88 108 GLN B O 1
ATOM 2185 N N . MET B 1 109 ? 8.125 -16.125 -3.1 1 97.94 109 MET B N 1
ATOM 2186 C CA . MET B 1 109 ? 9.125 -15.102 -3.393 1 97.94 109 MET B CA 1
ATOM 2187 C C . MET B 1 109 ? 9.805 -14.625 -2.113 1 97.94 109 MET B C 1
ATOM 2189 O O . MET B 1 109 ? 10.422 -13.555 -2.092 1 97.94 109 MET B O 1
ATOM 2193 N N . GLU B 1 110 ? 9.664 -15.445 -1.051 1 98.12 110 GLU B N 1
ATOM 2194 C CA . GLU B 1 110 ? 10.133 -15.102 0.286 1 98.12 110 GLU B CA 1
ATOM 2195 C C . GLU B 1 110 ? 9.289 -13.992 0.898 1 98.12 110 GLU B C 1
ATOM 2197 O O . GLU B 1 110 ? 8.062 -14 0.776 1 98.12 110 GLU B O 1
ATOM 2202 N N . ILE B 1 111 ? 9.867 -13.094 1.684 1 98.75 111 ILE B N 1
ATOM 2203 C CA . ILE B 1 111 ? 9.047 -12.125 2.4 1 98.75 111 ILE B CA 1
ATOM 2204 C C . ILE B 1 111 ? 8.539 -11.062 1.43 1 98.75 111 ILE B C 1
ATOM 2206 O O . ILE B 1 111 ? 9.328 -10.43 0.719 1 98.75 111 ILE B O 1
ATOM 2210 N N . CYS B 1 112 ? 7.32 -10.93 1.331 1 98.88 112 CYS B N 1
ATOM 2211 C CA . CYS B 1 112 ? 6.645 -9.867 0.593 1 98.88 112 CYS B CA 1
ATOM 2212 C C . CYS B 1 112 ? 5.848 -8.969 1.534 1 98.88 112 CYS B C 1
ATOM 2214 O O . CYS B 1 112 ? 5.633 -9.32 2.697 1 98.88 112 CYS B O 1
ATOM 2216 N N . ARG B 1 113 ? 5.562 -7.832 1.096 1 98.88 113 ARG B N 1
ATOM 2217 C CA . ARG B 1 113 ? 4.688 -6.895 1.788 1 98.88 113 ARG B CA 1
ATOM 2218 C C . ARG B 1 113 ? 3.342 -6.777 1.082 1 98.88 113 ARG B C 1
ATOM 2220 O O . ARG B 1 113 ? 3.283 -6.719 -0.148 1 98.88 113 ARG B O 1
ATOM 2227 N N . GLY B 1 114 ? 2.289 -6.93 1.782 1 98.81 114 GLY B N 1
ATOM 2228 C CA . GLY B 1 114 ? 0.959 -6.551 1.334 1 98.81 114 GLY B CA 1
ATOM 2229 C C . GLY B 1 114 ? 0.408 -5.34 2.059 1 98.81 114 GLY B C 1
ATOM 2230 O O . GLY B 1 114 ? 0.692 -5.133 3.24 1 98.81 114 GLY B O 1
ATOM 2231 N N . SER B 1 115 ? -0.309 -4.547 1.404 1 98.88 115 SER B N 1
ATOM 2232 C CA . SER B 1 115 ? -1.072 -3.463 2.012 1 98.88 115 SER B CA 1
ATOM 2233 C C . SER B 1 115 ? -2.387 -3.232 1.276 1 98.88 115 SER B C 1
ATOM 2235 O O . SER B 1 115 ? -2.502 -3.537 0.087 1 98.88 115 SER B O 1
ATOM 2237 N N . GLY B 1 116 ? -3.359 -2.709 2.025 1 98.75 116 GLY B N 1
ATOM 2238 C CA . GLY B 1 116 ? -4.637 -2.562 1.343 1 98.75 116 GLY B CA 1
ATOM 2239 C C . GLY B 1 116 ? -5.637 -1.732 2.123 1 98.75 116 GLY B C 1
ATOM 2240 O O . GLY B 1 116 ? -5.32 -1.211 3.193 1 98.75 116 GLY B O 1
ATOM 2241 N N . VAL B 1 117 ? -6.758 -1.539 1.49 1 98.94 117 VAL B N 1
ATOM 2242 C CA . VAL B 1 117 ? -7.902 -0.826 2.041 1 98.94 117 VAL B CA 1
ATOM 2243 C C . VAL B 1 117 ? -9.133 -1.731 2.02 1 98.94 117 VAL B C 1
ATOM 2245 O O . VAL B 1 117 ? -9.375 -2.436 1.038 1 98.94 117 VAL B O 1
ATOM 2248 N N . LEU B 1 118 ? -9.828 -1.796 3.137 1 98.88 118 LEU B N 1
ATOM 2249 C CA . LEU B 1 118 ? -11.133 -2.447 3.203 1 98.88 118 LEU B CA 1
ATOM 2250 C C . LEU B 1 118 ? -12.242 -1.425 3.43 1 98.88 118 LEU B C 1
ATOM 2252 O O . LEU B 1 118 ? -12.031 -0.415 4.105 1 98.88 118 LEU B O 1
ATOM 2256 N N . LYS B 1 119 ? -13.305 -1.673 2.924 1 98.31 119 LYS B N 1
ATOM 2257 C CA . LYS B 1 119 ? -14.5 -0.875 3.197 1 98.31 119 LYS B CA 1
ATOM 2258 C C . LYS B 1 119 ? -15.703 -1.769 3.482 1 98.31 119 LYS B C 1
ATOM 2260 O O . LYS B 1 119 ? -15.789 -2.891 2.98 1 98.31 119 LYS B O 1
ATOM 2265 N N . LYS B 1 120 ? -16.656 -1.3 4.289 1 97.62 120 LYS B N 1
ATOM 2266 C CA . LYS B 1 120 ? -17.891 -2.027 4.559 1 97.62 120 LYS B CA 1
ATOM 2267 C C . LYS B 1 120 ? -18.906 -1.83 3.432 1 97.62 120 LYS B C 1
ATOM 2269 O O . LYS B 1 120 ? -19.219 -0.696 3.068 1 97.62 120 LYS B O 1
ATOM 2274 N N . VAL B 1 121 ? -19.328 -2.885 2.881 1 97.38 121 VAL B N 1
ATOM 2275 C CA . VAL B 1 121 ? -20.406 -2.926 1.892 1 97.38 121 VAL B CA 1
ATOM 2276 C C . VAL B 1 121 ? -21.562 -3.76 2.426 1 97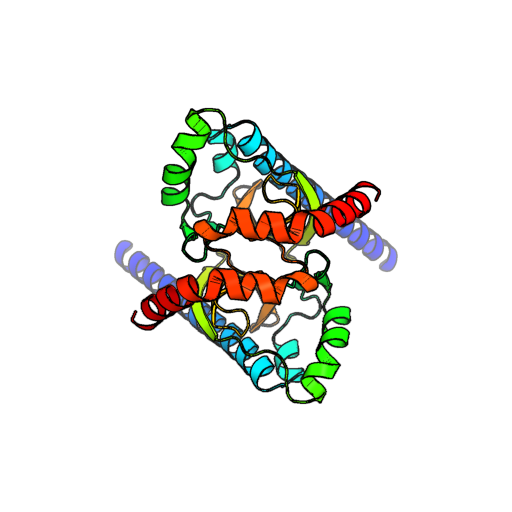.38 121 VAL B C 1
ATOM 2278 O O . VAL B 1 121 ? -21.438 -4.973 2.598 1 97.38 121 VAL B O 1
ATOM 2281 N N . LYS B 1 122 ? -22.672 -3.102 2.711 1 96.38 122 LYS B N 1
ATOM 2282 C CA . LYS B 1 122 ? -23.844 -3.756 3.309 1 96.38 122 LYS B CA 1
ATOM 2283 C C . LYS B 1 122 ? -23.453 -4.5 4.586 1 96.38 122 LYS B C 1
ATOM 2285 O O . LYS B 1 122 ? -23.797 -5.668 4.754 1 96.38 122 LYS B O 1
ATOM 2290 N N . GLY B 1 123 ? -22.609 -3.922 5.312 1 96.19 123 GLY B N 1
ATOM 2291 C CA . GLY B 1 123 ? -22.281 -4.395 6.648 1 96.19 123 GLY B CA 1
ATOM 2292 C C . GLY B 1 123 ? -21.141 -5.395 6.672 1 96.19 123 GLY B C 1
ATOM 2293 O O . GLY B 1 123 ? -20.734 -5.859 7.738 1 96.19 123 GLY B O 1
ATOM 2294 N N . LYS B 1 124 ? -20.562 -5.664 5.523 1 97.94 124 LYS B N 1
ATOM 2295 C CA . LYS B 1 124 ? -19.484 -6.652 5.453 1 97.94 124 LYS B CA 1
ATOM 2296 C C . LYS B 1 124 ? -18.188 -6.023 4.938 1 97.94 124 LYS B C 1
ATOM 2298 O O . LYS B 1 124 ? -18.219 -5.238 3.992 1 97.94 124 LYS B O 1
ATOM 2303 N N . TRP B 1 125 ? -17.109 -6.379 5.586 1 98.69 125 TRP B N 1
ATOM 2304 C CA . TRP B 1 125 ? -15.805 -5.895 5.148 1 98.69 125 TRP B CA 1
ATOM 2305 C C . TRP B 1 125 ? -15.398 -6.543 3.826 1 98.69 125 TRP B C 1
ATOM 2307 O O . TRP B 1 125 ? -15.5 -7.762 3.67 1 98.69 125 TRP B O 1
ATOM 2317 N N . LYS B 1 126 ? -14.953 -5.715 2.863 1 98.81 126 LYS B N 1
ATOM 2318 C CA . LYS B 1 126 ? -14.453 -6.176 1.572 1 98.81 126 LYS B CA 1
ATOM 2319 C C . LYS B 1 126 ? -13.156 -5.457 1.195 1 98.81 126 LYS B C 1
ATOM 2321 O O . LYS B 1 126 ? -12.961 -4.293 1.543 1 98.81 126 LYS B O 1
ATOM 2326 N N . ILE B 1 127 ? -12.336 -6.121 0.486 1 98.88 127 ILE B N 1
ATOM 2327 C CA . ILE B 1 127 ? -11.07 -5.551 0.031 1 98.88 127 ILE B CA 1
ATOM 2328 C C . ILE B 1 127 ? -11.32 -4.633 -1.166 1 98.88 127 ILE B C 1
ATOM 2330 O O . ILE B 1 127 ? -11.859 -5.07 -2.186 1 98.88 127 ILE B O 1
ATOM 2334 N N . ALA B 1 128 ? -10.898 -3.395 -1.027 1 98.88 128 ALA B N 1
ATOM 2335 C CA . ALA B 1 128 ? -11.133 -2.416 -2.086 1 98.88 128 ALA B CA 1
ATOM 2336 C C . ALA B 1 128 ? -9.852 -2.143 -2.873 1 98.88 128 ALA B C 1
ATOM 2338 O O . ALA B 1 128 ? -9.906 -1.722 -4.031 1 98.88 128 ALA B O 1
ATOM 2339 N N . HIS B 1 129 ? -8.781 -2.318 -2.279 1 98.94 129 HIS B N 1
ATOM 2340 C CA . HIS B 1 129 ? -7.473 -2.016 -2.846 1 98.94 129 HIS B CA 1
ATOM 2341 C C . HIS B 1 129 ? -6.379 -2.852 -2.188 1 98.94 129 HIS B C 1
ATOM 2343 O O . HIS B 1 129 ? -6.363 -3.01 -0.965 1 98.94 129 HIS B O 1
ATOM 2349 N N . TYR B 1 130 ? -5.535 -3.473 -2.951 1 98.94 130 TYR B N 1
ATOM 2350 C CA . TYR B 1 130 ? -4.457 -4.289 -2.406 1 98.94 130 TYR B CA 1
ATOM 2351 C C . TYR B 1 130 ? -3.189 -4.148 -3.24 1 98.94 130 TYR B C 1
ATOM 2353 O O . TYR B 1 130 ? -3.232 -4.254 -4.469 1 98.94 130 TYR B O 1
ATOM 2361 N N . VAL B 1 131 ? -2.078 -3.891 -2.611 1 98.88 131 VAL B N 1
ATOM 2362 C CA . VAL B 1 131 ? -0.774 -3.758 -3.254 1 98.88 131 VAL B CA 1
ATOM 2363 C C . VAL B 1 131 ? 0.171 -4.836 -2.73 1 98.88 131 VAL B C 1
ATOM 2365 O O . VAL B 1 131 ? 0.405 -4.934 -1.524 1 98.88 131 VAL B O 1
ATOM 2368 N N . LEU B 1 132 ? 0.628 -5.691 -3.6 1 98.88 132 LEU B N 1
ATOM 2369 C CA . LEU B 1 132 ? 1.66 -6.676 -3.293 1 98.88 132 LEU B CA 1
ATOM 2370 C C . LEU B 1 132 ? 3.027 -6.195 -3.766 1 98.88 132 LEU B C 1
ATOM 2372 O O . LEU B 1 132 ? 3.16 -5.684 -4.879 1 98.88 132 LEU B O 1
ATOM 2376 N N . SER B 1 133 ? 4.059 -6.312 -2.943 1 98.75 133 SER B N 1
ATOM 2377 C CA . SER B 1 133 ? 5.426 -5.949 -3.312 1 98.75 133 SER B CA 1
ATOM 2378 C C . SER B 1 133 ? 6.438 -6.914 -2.701 1 98.75 133 SER B C 1
ATOM 2380 O O . SER B 1 133 ? 6.145 -7.586 -1.71 1 98.75 133 SER B O 1
ATOM 2382 N N . ILE B 1 134 ? 7.535 -7.043 -3.314 1 98.81 134 ILE B N 1
ATOM 2383 C CA . ILE B 1 134 ? 8.641 -7.824 -2.764 1 98.81 134 ILE B CA 1
ATOM 2384 C C . ILE B 1 134 ? 9.469 -6.949 -1.824 1 98.81 134 ILE B C 1
ATOM 2386 O O . ILE B 1 134 ? 10.016 -5.926 -2.238 1 98.81 134 ILE B O 1
ATOM 2390 N N . ALA B 1 135 ? 9.484 -7.328 -0.537 1 98.81 135 ALA B N 1
ATOM 2391 C CA . ALA B 1 135 ? 10.328 -6.582 0.393 1 98.81 135 ALA B CA 1
ATOM 2392 C C . ALA B 1 135 ? 11.812 -6.816 0.102 1 98.81 135 ALA B C 1
ATOM 2394 O O . ALA B 1 135 ? 12.234 -7.953 -0.122 1 98.81 135 ALA B O 1
ATOM 2395 N N . ILE B 1 136 ? 12.609 -5.773 0.115 1 98.88 136 ILE B N 1
ATOM 2396 C CA . ILE B 1 136 ? 14.031 -5.867 -0.222 1 98.88 136 ILE B CA 1
ATOM 2397 C C . ILE B 1 136 ? 14.875 -5.441 0.976 1 98.88 136 ILE B C 1
ATOM 2399 O O . ILE B 1 136 ? 14.844 -4.277 1.382 1 98.88 136 ILE B O 1
ATOM 2403 N N . PRO B 1 137 ? 15.664 -6.41 1.522 1 98.62 137 PRO B N 1
ATOM 2404 C CA . PRO B 1 137 ? 16.594 -5.977 2.57 1 98.62 137 PRO B CA 1
ATOM 2405 C C . PRO B 1 137 ? 17.5 -4.84 2.117 1 98.62 137 PRO B C 1
ATOM 2407 O O . PRO B 1 137 ? 17.969 -4.836 0.975 1 98.62 137 PRO B O 1
ATOM 2410 N N . ASN B 1 138 ? 17.766 -3.9 3.008 1 97.81 138 ASN B N 1
ATOM 2411 C CA . ASN B 1 138 ? 18.594 -2.736 2.695 1 97.81 138 ASN B CA 1
ATOM 2412 C C . ASN B 1 138 ? 19.938 -3.145 2.096 1 97.81 138 ASN B C 1
ATOM 2414 O O . ASN B 1 138 ? 20.406 -2.516 1.15 1 97.81 138 ASN B O 1
ATOM 2418 N N . ASP B 1 139 ? 20.469 -4.242 2.52 1 97.19 139 ASP B N 1
ATOM 2419 C CA . ASP B 1 139 ? 21.797 -4.703 2.102 1 97.19 139 ASP B CA 1
ATOM 2420 C C . ASP B 1 139 ? 21.781 -5.18 0.652 1 97.19 139 ASP B C 1
ATOM 2422 O O . ASP B 1 139 ? 22.828 -5.332 0.031 1 97.19 139 ASP B O 1
ATOM 2426 N N . ASN B 1 140 ? 20.594 -5.406 0.101 1 98.44 140 ASN B N 1
ATOM 2427 C CA . ASN B 1 140 ? 20.484 -5.965 -1.243 1 98.44 140 ASN B CA 1
ATOM 2428 C C . ASN B 1 140 ? 20.031 -4.91 -2.25 1 98.44 140 ASN B C 1
ATOM 2430 O O . ASN B 1 140 ? 19.953 -5.188 -3.449 1 98.44 140 ASN B O 1
ATOM 2434 N N . VAL B 1 141 ? 19.766 -3.695 -1.859 1 98.5 141 VAL B N 1
ATOM 2435 C CA . VAL B 1 141 ? 19.125 -2.684 -2.682 1 98.5 141 VAL B CA 1
ATOM 2436 C C . VAL B 1 141 ? 20 -2.352 -3.887 1 98.5 141 VAL B C 1
ATOM 2438 O O . VAL B 1 141 ? 19.516 -2.312 -5.023 1 98.5 141 VAL B O 1
ATOM 2441 N N . SER B 1 142 ? 21.266 -2.145 -3.598 1 98.38 142 SER B N 1
ATOM 2442 C CA . SER B 1 142 ? 22.156 -1.756 -4.688 1 98.38 142 SER B CA 1
ATOM 2443 C C . SER B 1 142 ? 22.188 -2.82 -5.781 1 98.38 142 SER B C 1
ATOM 2445 O O . SER B 1 142 ? 22.172 -2.498 -6.969 1 98.38 142 SER B O 1
ATOM 2447 N N . LYS B 1 143 ? 22.25 -4.09 -5.426 1 98.62 143 LYS B N 1
ATOM 2448 C CA . LYS B 1 143 ? 22.281 -5.188 -6.387 1 98.62 143 LYS B CA 1
ATOM 2449 C C . LYS B 1 143 ? 20.953 -5.301 -7.129 1 98.62 143 LYS B C 1
ATOM 2451 O O . LYS B 1 143 ? 20.922 -5.559 -8.336 1 98.62 143 LYS B O 1
ATOM 2456 N N . VAL B 1 144 ? 19.875 -5.105 -6.438 1 98.75 144 VAL B N 1
ATOM 2457 C CA . VAL B 1 144 ? 18.547 -5.184 -7.043 1 98.75 144 VAL B CA 1
ATOM 2458 C C . VAL B 1 144 ? 18.375 -4.062 -8.07 1 98.75 144 VAL B C 1
ATOM 2460 O O . VAL B 1 144 ? 17.859 -4.285 -9.164 1 98.75 144 VAL B O 1
ATOM 2463 N N . VAL B 1 145 ? 18.828 -2.861 -7.723 1 98.56 145 VAL B N 1
ATOM 2464 C CA . VAL B 1 145 ? 18.75 -1.708 -8.609 1 98.56 145 VAL B CA 1
ATOM 2465 C C . VAL B 1 145 ? 19.531 -1.988 -9.898 1 98.56 145 VAL B C 1
ATOM 2467 O O . VAL B 1 145 ? 19.062 -1.689 -10.992 1 98.56 145 VAL B O 1
ATOM 2470 N N . GLU B 1 146 ? 20.672 -2.566 -9.703 1 98.44 146 GLU B N 1
ATOM 2471 C CA . GLU B 1 146 ? 21.484 -2.902 -10.867 1 98.44 146 GLU B CA 1
ATOM 2472 C C . GLU B 1 146 ? 20.781 -3.91 -11.766 1 98.44 146 GLU B C 1
ATOM 2474 O O . GLU B 1 146 ? 20.828 -3.797 -12.992 1 98.44 146 GLU B O 1
ATOM 2479 N N . LEU B 1 147 ? 20.094 -4.852 -11.195 1 98.38 147 LEU B N 1
ATOM 2480 C CA . LEU B 1 147 ? 19.406 -5.902 -11.93 1 98.38 147 LEU B CA 1
ATOM 2481 C C . LEU B 1 147 ? 18.281 -5.324 -12.789 1 98.38 147 LEU B C 1
ATOM 2483 O O . LEU B 1 147 ? 18.031 -5.809 -13.891 1 98.38 147 LEU B O 1
ATOM 2487 N N . LYS B 1 148 ? 17.672 -4.23 -12.305 1 98.5 148 LYS B N 1
ATOM 2488 C CA . LYS B 1 148 ? 16.438 -3.805 -12.953 1 98.5 148 LYS B CA 1
ATOM 2489 C C . LYS B 1 148 ? 16.641 -2.514 -13.742 1 98.5 148 LYS B C 1
ATOM 2491 O O . LYS B 1 148 ? 15.711 -2.002 -14.367 1 98.5 148 LYS B O 1
ATOM 2496 N N . LYS B 1 149 ? 17.797 -1.979 -13.734 1 98.06 149 LYS B N 1
ATOM 2497 C CA . LYS B 1 149 ? 18.094 -0.646 -14.25 1 98.06 149 LYS B CA 1
ATOM 2498 C C . LYS B 1 149 ? 17.672 -0.513 -15.711 1 98.06 149 LYS B C 1
ATOM 2500 O O . LYS B 1 149 ? 17.016 0.463 -16.078 1 98.06 149 LYS B O 1
ATOM 2505 N N . ASP B 1 150 ? 17.969 -1.463 -16.578 1 97.62 150 ASP B N 1
ATOM 2506 C CA . ASP B 1 150 ? 17.703 -1.365 -18.016 1 97.62 150 ASP B CA 1
ATOM 2507 C C . ASP B 1 150 ? 16.203 -1.422 -18.297 1 97.62 150 ASP B C 1
ATOM 2509 O O . ASP B 1 150 ? 15.672 -0.613 -19.062 1 97.62 150 ASP B O 1
ATOM 2513 N N . LYS B 1 151 ? 15.555 -2.369 -17.703 1 97.81 151 LYS B N 1
ATOM 2514 C CA . LYS B 1 151 ? 14.117 -2.488 -17.891 1 97.81 151 LYS B CA 1
ATOM 2515 C C . LYS B 1 151 ? 13.383 -1.254 -17.375 1 97.81 151 LYS B C 1
ATOM 2517 O O . LYS B 1 151 ? 12.422 -0.793 -17.984 1 97.81 151 LYS B O 1
ATOM 2522 N N . ASP B 1 152 ? 13.836 -0.718 -16.266 1 98.31 152 ASP B N 1
ATOM 2523 C CA . ASP B 1 152 ? 13.211 0.461 -15.688 1 98.31 152 ASP B CA 1
ATOM 2524 C C . ASP B 1 152 ? 13.414 1.69 -16.562 1 98.31 152 ASP B C 1
ATOM 2526 O O . ASP B 1 152 ? 12.531 2.545 -16.672 1 98.31 152 ASP B O 1
ATOM 2530 N N . LEU B 1 153 ? 14.617 1.796 -17.125 1 97.44 153 LEU B N 1
ATOM 2531 C CA . LEU B 1 153 ? 14.891 2.918 -18.016 1 97.44 153 LEU B CA 1
ATOM 2532 C C . LEU B 1 153 ? 13.922 2.922 -19.188 1 97.44 153 LEU B C 1
ATOM 2534 O O . LEU B 1 153 ? 13.406 3.973 -19.562 1 97.44 153 LEU B O 1
ATOM 2538 N N . GLU B 1 154 ? 13.695 1.755 -19.766 1 97.25 154 GLU B N 1
ATOM 2539 C CA . GLU B 1 154 ? 12.758 1.635 -20.891 1 97.25 154 GLU B CA 1
ATOM 2540 C C . GLU B 1 154 ? 11.344 2.016 -20.469 1 97.25 154 GLU B C 1
ATOM 2542 O O . GLU B 1 154 ? 10.648 2.742 -21.188 1 97.25 154 GLU B O 1
ATOM 2547 N N . LEU B 1 155 ? 10.945 1.547 -19.344 1 97.88 155 LEU B N 1
ATOM 2548 C CA . LEU B 1 155 ? 9.602 1.827 -18.859 1 97.88 155 LEU B CA 1
ATOM 2549 C C . LEU B 1 155 ? 9.438 3.305 -18.531 1 97.88 155 LEU B C 1
ATOM 2551 O O . LEU B 1 155 ? 8.383 3.896 -18.797 1 97.88 155 LEU B O 1
ATOM 2555 N N . LYS B 1 156 ? 10.453 3.926 -17.922 1 97.5 156 LYS B N 1
ATOM 2556 C CA . LYS B 1 156 ? 10.398 5.348 -17.609 1 97.5 156 LYS B CA 1
ATOM 2557 C C . LYS B 1 156 ? 10.195 6.188 -18.859 1 97.5 156 LYS B C 1
ATOM 2559 O O . LYS B 1 156 ? 9.422 7.148 -18.859 1 97.5 156 LYS B O 1
ATOM 2564 N N . LYS B 1 157 ? 10.836 5.828 -19.906 1 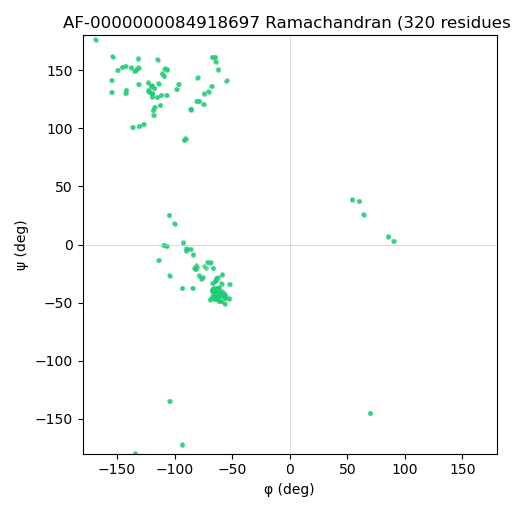96.75 157 LYS B N 1
ATOM 2565 C CA . LYS B 1 157 ? 10.672 6.535 -21.172 1 96.75 157 LYS B CA 1
ATOM 2566 C C . LYS B 1 157 ? 9.234 6.441 -21.672 1 96.75 157 LYS B C 1
ATOM 2568 O O . LYS B 1 157 ? 8.672 7.434 -22.156 1 96.75 157 LYS B O 1
ATOM 2573 N N . GLN B 1 158 ? 8.68 5.285 -21.531 1 96.5 158 GLN B N 1
ATOM 2574 C CA . GLN B 1 158 ? 7.305 5.07 -21.969 1 96.5 158 GLN B CA 1
ATOM 2575 C C . GLN B 1 158 ? 6.324 5.879 -21.125 1 96.5 158 GLN B C 1
ATOM 2577 O O . GLN B 1 158 ? 5.367 6.453 -21.656 1 96.5 158 GLN B O 1
ATOM 2582 N N . LEU B 1 159 ? 6.562 5.969 -19.844 1 95.88 159 LEU B N 1
ATOM 2583 C CA . LEU B 1 159 ? 5.656 6.621 -18.906 1 95.88 159 LEU B CA 1
ATOM 2584 C C . LEU B 1 159 ? 5.754 8.141 -19.016 1 95.88 159 LEU B C 1
ATOM 2586 O O . LEU B 1 159 ? 4.77 8.852 -18.797 1 95.88 159 LEU B O 1
ATOM 2590 N N . LYS B 1 160 ? 6.898 8.625 -19.406 1 93.12 160 LYS B N 1
ATOM 2591 C CA . LYS B 1 160 ? 7.105 10.07 -19.531 1 93.12 160 LYS B CA 1
ATOM 2592 C C . LYS B 1 160 ? 6.582 10.594 -20.859 1 93.12 160 LYS B C 1
ATOM 2594 O O . LYS B 1 160 ? 6.371 11.805 -21.016 1 93.12 160 LYS B O 1
ATOM 2599 N N . GLN B 1 161 ? 6.406 9.781 -21.844 1 88.62 161 GLN B N 1
ATOM 2600 C CA . GLN B 1 161 ? 5.891 10.18 -23.141 1 88.62 161 GLN B CA 1
ATOM 2601 C C . GLN B 1 161 ? 4.367 10.227 -23.141 1 88.62 161 GLN B C 1
ATOM 2603 O O . GLN B 1 161 ? 3.756 10.766 -24.078 1 88.62 161 GLN B O 1
ATOM 2608 N N . LYS B 1 162 ? 3.783 9.828 -22.219 1 76.75 162 LYS B N 1
ATOM 2609 C CA . LYS B 1 162 ? 2.326 9.875 -22.125 1 76.75 162 LYS B CA 1
ATOM 2610 C C . LYS B 1 162 ? 1.844 11.266 -21.719 1 76.75 162 LYS B C 1
ATOM 2612 O O . LYS B 1 162 ? 2.5 11.945 -20.922 1 76.75 162 LYS B O 1
#

Solvent-accessible surface area (backbone atoms only — not comparable to full-atom values): 16701 Å² total; per-residue (Å²): 114,72,61,60,54,50,51,50,52,52,51,54,53,51,50,51,51,52,51,50,53,52,52,50,51,50,48,55,50,49,38,34,48,20,30,45,63,21,34,58,67,60,31,56,64,42,30,38,87,79,11,33,45,28,48,38,27,82,84,38,69,26,49,36,72,58,37,50,62,67,47,44,65,34,25,75,70,55,49,51,54,59,59,39,78,63,46,74,50,80,45,71,44,94,83,68,44,40,33,38,38,40,30,36,26,49,39,96,67,41,47,26,36,38,34,38,33,32,35,53,57,94,85,36,76,21,38,40,32,38,41,39,33,53,39,44,53,74,92,48,45,69,63,50,34,62,72,41,44,68,64,41,52,55,50,50,54,57,50,67,70,103,114,73,61,59,54,50,52,51,53,52,49,52,52,51,51,52,52,53,50,50,53,52,52,49,50,50,48,54,50,48,37,33,47,22,29,45,63,22,34,59,67,61,31,57,65,42,29,40,86,79,12,33,45,28,48,39,27,81,83,39,70,28,48,35,72,58,38,50,63,65,47,44,64,34,25,74,70,55,50,53,53,60,56,40,79,63,45,75,49,80,45,72,43,94,83,70,44,40,33,36,37,41,29,37,27,48,40,95,67,41,47,25,35,39,34,37,33,33,36,53,58,95,86,36,76,21,38,39,32,39,41,38,34,54,40,44,51,76,91,45,44,68,61,50,35,63,73,41,45,67,65,39,52,56,50,48,55,58,50,67,71,102

Organism: Cellulophaga lytica (strain ATCC 23178 / DSM 7489 / JCM 8516 / NBRC 14961 / NCIMB 1423 / VKM B-1433 / Cy l20) (NCBI:txid867900)

pLDDT: mean 96.53, std 4.5, range [61.62, 98.94]

Sequence (324 aa):
MNKKLLLLIMLVASLQVTAQKTEINTVVDAWHKAAADANFDTYFGLMTKDGVFIGTDATENWQNKDFRAFAKPYFDKGKAWSFTALERNIYLDKSKKIAWFDELLDTQMEICRGSGVLKKVKGKWKIAHYVLSIAIPNDNVSKVVELKKDKDLELKKQLKQKMNKKLLLLIMLVASLQVTAQKTEINTVVDAWHKAAADANFDTYFGLMTKDGVFIGTDATENWQNKDFRAFAKPYFDKGKAWSFTALERNIYLDKSKKIAWFDELLDTQMEICRGSGVLKKVKGKWKIAHYVLSIAIPNDNVSKVVELKKDKDLELKKQLKQK

InterPro domains:
  IPR032710 NTF2-like domain superfamily [SSF54427] (11-137)
  IPR037401 SnoaL-like domain [PF13474] (24-137)

Foldseek 3Di:
DVVVVVVVVVVVVVVVVVVLVVQVVVLVVQLLVCQAQLVLCSNLVQADQQAWEAEADPVGIDTSVRVSVVQVVCSVVRHGWHKDFPDKDKAADPVNFKIKMKTWIQGPLGTKIKIFMWGDDPRHTHTRYMYIHRDDPPVCVVVVCVVCVVVVVVVVVVVVVD/DVVVVVVVVVVVVVVVVVVLVVQVVVLVVQLLVCQAQLVLCSNLVQADQQAWEAEADPVGIDTSVRVSVVQVVCSVVRHGWHKDFPDKDKAADPVNFKIKMKTWIQGPLGTKIKIFMWGDDPRHTHTRYMYIHRDDPPVCVVVVCVVCVVVVVVVVVVVVVD

Nearest PDB structures (foldseek):
  3f7s-assembly1_A-2  TM=8.061E-01  e=8.417E-09  Pseudomonas putida KT2440
  6c1j-assembly1_A-2  TM=6.132E-01  e=3.956E-05  Pseudomonas putida
  3rgr-assembly1_A-2  TM=5.946E-01  e=5.880E-05  Pseudomonas putida
  5kp3-assembly1_A  TM=6.443E-01  e=1.692E-04  Pseudomonas putida
  6f50-assembly2_B  TM=6.194E-01  e=2.354E-04  Pseudomonas putida

Radius of gyration: 20.6 Å; Cα contacts (8 Å, |Δi|>4): 530; chains: 2; bounding box: 61×46×62 Å

Secondary structure (DSSP, 8-state):
-HHHHHHHHHHHHHHHHHHHHHHHHHHHHHHHHHHHTT-HHHHHHTEEEEEEEE-SSTT-EEEHHHHHHHHHHHHHTT-----EEEEEEEEE-TTSSEEEEEEEEEETTEEEEEEEEEEEETTEEEEEEEEEEE---GGGHHHHHHHHHHHHHHHHHHHH--/-HHHHHHHHHHHHHHHHHHHHHHHHHHHHHHHHHHHTT-HHHHHHTEEEEEEEE-SSTT-EEEHHHHHHHHHHHHHTT-----EEEEEEEEE-TTSSEEEEEEEEEETTEEEEEEEEEEEETTEEEEEEEEEEE---GGGHHHHHHHHHHHHHHHHHHHH--